Protein AF-A0A8J6RAI6-F1 (afdb_monomer)

Nearest PDB structures (foldseek):
  8fnn-assembly1_A  TM=6.212E-01  e=1.984E-05  Homo sapiens
  1cz9-assembly1_A-2  TM=6.441E-01  e=1.127E-03  Avian sarcoma virus
  6voy-assembly1_D  TM=6.814E-01  e=1.883E-03  Saccharolobus solfataricus P2
  5ejk-assembly1_B  TM=5.593E-01  e=1.883E-03  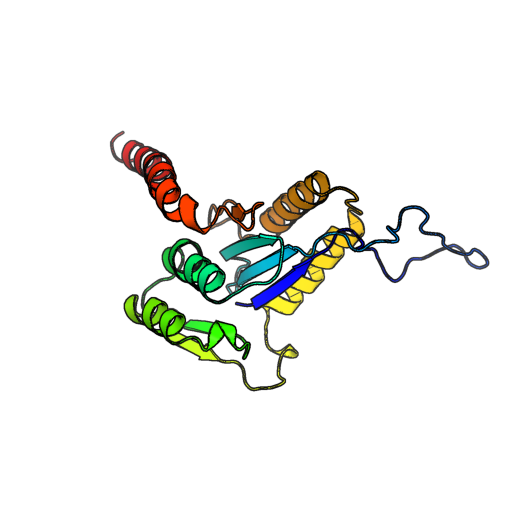Rous sarcoma virus - Prague C
  9bw1-assembly1_P  TM=7.097E-01  e=4.087E-02  Peltigera membranacea

Mean predicted aligned error: 11.75 Å

Sequence (192 aa):
MDETGIHLAMTRLYGRAPIGERLYDSEAPEHRGKNISLIGGMSIDGLIATFTIVGSVNTDVFLFYIQEILIPRLWAGAIIVMDNLSVHHASVVHEAIEAVGVQVVFLPPYSPEFSPIELCWSKLKQLLCSAKARTSEALDQTLSKVINECISDEDGSEAITCGCSSQCRSRAKSAEVARRRVTIKLMLLIIH

Secondary structure (DSSP, 8-state):
-EEEEE-TT---S-----TTPPP--TT--SS--S-EEEEEEE-SSSEEEEEEEES---HHHHHHIIIIIIGGG--TT-EEEE---TTTT-HHHHHHHHTTT-EEEEPPTT-GGG-HHHHHHHHHHHHHHHHT--SHHHHHHHHHHHHHHHB-TTS-PPPEEE--TTTHHHHTTTHHHHHHHHHHHHHTTS--

Radius of gyration: 18.91 Å; Cα contacts (8 Å, |Δi|>4): 248; chains: 1; bounding box: 37×54×59 Å

Foldseek 3Di:
DDKDKDFLQQADPDDDDPPPDDDDDPLRDPDRHWIKMKDFDADPQFTQFIAIDTDDDALVNVLCSQQVTNLVRDAAAAEDEDEPDPSCPDVSSVCNQVVRNYHYDYDDPPPPVPDPCVVVVVVLSVQLNVQSRNDPVSSVVSSQVSRVVGDHPPHPDRYHYDYDPVCVVVCVVVVVVVVVVVVVVVVVVPPD

Solvent-accessible surface area (backbone atoms only — not comparable to full-atom values): 11532 Å² total; per-residue (Å²): 63,53,74,47,83,44,48,47,35,50,56,69,94,72,85,88,58,64,93,95,55,82,78,78,74,90,82,65,52,94,56,48,71,70,48,30,28,37,40,38,34,58,60,100,77,28,46,73,31,59,40,36,36,62,43,84,86,48,56,71,61,50,42,47,42,42,64,74,51,42,50,79,75,58,55,69,70,39,74,45,52,34,58,81,51,74,64,66,70,36,65,74,48,50,54,62,40,46,75,59,47,29,45,82,43,70,53,66,87,96,49,71,93,74,44,76,58,55,60,51,50,52,52,53,49,52,51,50,24,70,65,53,33,83,44,74,67,49,38,52,54,50,49,52,51,54,50,61,74,48,37,38,94,88,60,96,69,78,78,49,75,45,91,51,86,79,47,66,82,59,41,72,66,48,52,60,58,53,53,54,59,56,52,55,60,60,62,63,68,76,77,117

Structure (mmCIF, N/CA/C/O backbone):
data_AF-A0A8J6RAI6-F1
#
_entry.id   AF-A0A8J6RAI6-F1
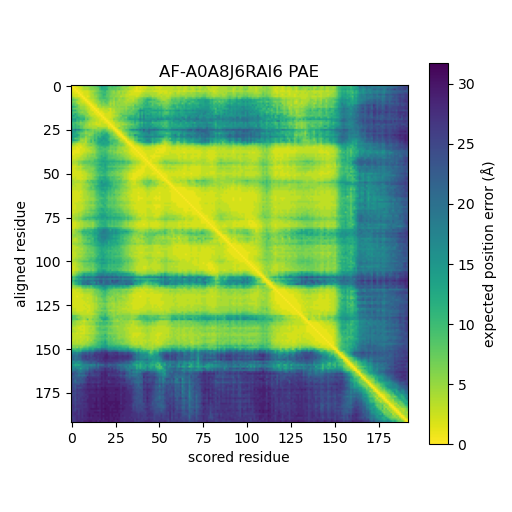#
loop_
_atom_site.group_PDB
_atom_site.id
_atom_site.type_symbol
_atom_site.label_atom_id
_atom_site.label_alt_id
_atom_site.label_comp_id
_atom_site.label_asym_id
_atom_site.label_entity_id
_atom_site.label_seq_id
_atom_site.pdbx_PDB_ins_code
_atom_site.Cartn_x
_atom_site.Cartn_y
_atom_site.Cartn_z
_atom_site.occupancy
_atom_site.B_iso_or_equiv
_atom_site.auth_seq_id
_atom_site.auth_comp_id
_atom_site.auth_asym_id
_atom_site.auth_atom_id
_atom_site.pdbx_PDB_model_num
ATOM 1 N N . MET A 1 1 ? -6.823 -2.611 4.183 1.00 87.50 1 MET A N 1
ATOM 2 C CA . MET A 1 1 ? -5.439 -2.136 4.380 1.00 87.50 1 MET A CA 1
ATOM 3 C C . MET A 1 1 ? -4.530 -3.316 4.121 1.00 87.50 1 MET A C 1
ATOM 5 O O . MET A 1 1 ? -4.937 -4.429 4.434 1.00 87.50 1 MET A O 1
ATOM 9 N N . ASP A 1 2 ? -3.393 -3.079 3.479 1.00 88.19 2 ASP A N 1
ATOM 10 C CA . ASP A 1 2 ? -2.502 -4.134 2.991 1.00 88.19 2 ASP A CA 1
ATOM 11 C C . ASP A 1 2 ? -1.111 -3.569 2.652 1.00 88.19 2 ASP A C 1
ATOM 13 O O . ASP A 1 2 ? -0.932 -2.346 2.548 1.00 88.19 2 ASP A O 1
ATOM 17 N N . GLU A 1 3 ? -0.148 -4.459 2.429 1.00 88.94 3 GLU A N 1
ATOM 18 C CA . GLU A 1 3 ? 1.223 -4.146 2.061 1.00 88.94 3 GLU A CA 1
ATOM 19 C C . GLU A 1 3 ? 1.625 -4.706 0.703 1.00 88.94 3 GLU A C 1
ATOM 21 O O . GLU A 1 3 ? 1.325 -5.831 0.322 1.00 88.94 3 GLU A O 1
ATOM 26 N N . THR A 1 4 ? 2.460 -3.951 -0.005 1.00 88.94 4 THR A N 1
ATOM 27 C CA . THR A 1 4 ? 3.064 -4.420 -1.245 1.00 88.94 4 THR A CA 1
ATOM 28 C C . THR A 1 4 ? 4.558 -4.124 -1.323 1.00 88.94 4 THR A C 1
ATOM 30 O O . THR A 1 4 ? 5.026 -3.024 -1.037 1.00 88.94 4 THR A O 1
ATOM 33 N N . GLY A 1 5 ? 5.320 -5.107 -1.808 1.00 89.00 5 GLY A N 1
ATOM 34 C CA . GLY A 1 5 ? 6.733 -4.952 -2.146 1.00 89.00 5 GLY A CA 1
ATOM 35 C C . GLY A 1 5 ? 6.952 -4.316 -3.524 1.00 89.00 5 GLY A C 1
ATOM 36 O O . GLY A 1 5 ? 6.330 -4.702 -4.517 1.00 89.00 5 GLY A O 1
ATOM 37 N N . ILE A 1 6 ? 7.889 -3.373 -3.585 1.00 87.06 6 ILE A N 1
ATOM 38 C CA . ILE A 1 6 ? 8.347 -2.634 -4.766 1.00 87.06 6 ILE A CA 1
ATOM 39 C C . ILE A 1 6 ? 9.875 -2.754 -4.842 1.00 87.06 6 ILE A C 1
ATOM 41 O O . ILE A 1 6 ? 10.555 -2.803 -3.818 1.00 87.06 6 ILE A O 1
ATOM 45 N N . HIS A 1 7 ? 10.441 -2.831 -6.046 1.00 85.94 7 HIS A N 1
ATOM 46 C CA . HIS A 1 7 ? 11.892 -2.923 -6.242 1.00 85.94 7 HIS A CA 1
ATOM 47 C C . HIS A 1 7 ? 12.322 -2.315 -7.589 1.00 85.94 7 HIS A C 1
ATOM 49 O O . HIS A 1 7 ? 11.496 -2.110 -8.478 1.00 85.94 7 HIS A O 1
ATOM 55 N N . LEU A 1 8 ? 13.618 -2.029 -7.758 1.00 81.75 8 LEU A N 1
ATOM 56 C CA . LEU A 1 8 ? 14.153 -1.294 -8.921 1.00 81.75 8 LEU A CA 1
ATOM 57 C C . LEU A 1 8 ? 14.106 -2.090 -10.234 1.00 81.75 8 LEU A C 1
ATOM 59 O O . LEU A 1 8 ? 13.991 -1.513 -11.315 1.00 81.75 8 LEU A O 1
ATOM 63 N N . ALA A 1 9 ? 14.167 -3.422 -10.158 1.00 80.06 9 ALA A N 1
ATOM 64 C CA . ALA A 1 9 ? 14.103 -4.280 -11.345 1.00 80.06 9 ALA A CA 1
ATOM 65 C C . ALA A 1 9 ? 12.682 -4.525 -11.873 1.00 80.06 9 ALA A C 1
ATOM 67 O O . ALA A 1 9 ? 12.502 -5.349 -12.769 1.00 80.06 9 ALA A O 1
ATOM 68 N N . MET A 1 10 ? 11.667 -3.830 -11.353 1.00 80.44 10 MET A N 1
ATOM 69 C CA . MET A 1 10 ? 10.320 -3.955 -11.897 1.00 80.44 10 MET A CA 1
ATOM 70 C C . MET A 1 10 ? 10.303 -3.530 -13.372 1.00 80.44 10 MET A C 1
ATOM 72 O O . MET A 1 10 ? 10.687 -2.420 -13.749 1.00 80.44 10 MET A O 1
ATOM 76 N N . THR A 1 11 ? 9.882 -4.459 -14.222 1.00 80.25 11 THR A N 1
ATOM 77 C CA . THR A 1 11 ? 9.684 -4.256 -15.655 1.00 80.25 11 THR A CA 1
ATOM 78 C C . THR A 1 11 ? 8.470 -5.062 -16.109 1.00 80.25 11 THR A C 1
ATOM 80 O O . THR A 1 11 ? 7.978 -5.941 -15.394 1.00 80.25 11 THR A O 1
ATOM 83 N N . ARG A 1 12 ? 7.949 -4.755 -17.297 1.00 77.56 12 ARG A N 1
ATOM 84 C CA . ARG A 1 12 ? 6.846 -5.522 -17.880 1.00 77.56 12 ARG A CA 1
ATOM 85 C C . ARG A 1 12 ? 7.344 -6.914 -18.276 1.00 77.56 12 ARG A C 1
ATOM 87 O O . ARG A 1 12 ? 8.337 -7.036 -18.981 1.00 77.56 12 ARG A O 1
ATOM 94 N N . LEU A 1 13 ? 6.615 -7.954 -17.871 1.00 76.31 13 LEU A N 1
ATOM 95 C CA . LEU A 1 13 ? 6.921 -9.342 -18.249 1.00 76.31 13 LEU A CA 1
ATOM 96 C C . LEU A 1 13 ? 6.631 -9.633 -19.728 1.00 76.31 13 LEU A C 1
ATOM 98 O O . LEU A 1 13 ? 7.220 -10.538 -20.309 1.00 76.31 13 LEU A O 1
ATOM 102 N N . TYR A 1 14 ? 5.724 -8.863 -20.330 1.00 78.75 14 TYR A N 1
ATOM 103 C CA . TYR A 1 14 ? 5.287 -9.037 -21.708 1.00 78.75 14 TYR A CA 1
ATOM 104 C C . TYR A 1 14 ? 5.325 -7.705 -22.452 1.00 78.75 14 TYR A C 1
ATOM 106 O O . TYR A 1 14 ? 4.967 -6.655 -21.911 1.00 78.75 14 TYR A O 1
ATOM 114 N N . GLY A 1 15 ? 5.699 -7.765 -23.724 1.00 80.88 15 GLY A N 1
ATOM 115 C CA . GLY A 1 15 ? 5.607 -6.654 -24.660 1.00 80.88 15 GLY A CA 1
ATOM 116 C C . GLY A 1 15 ? 5.230 -7.160 -26.048 1.00 80.88 15 GLY A C 1
ATOM 117 O O . GLY A 1 15 ? 5.137 -8.366 -26.276 1.00 80.88 15 GLY A O 1
ATOM 118 N N . ARG A 1 16 ? 4.958 -6.237 -26.968 1.00 82.75 16 ARG A N 1
ATOM 119 C CA . ARG A 1 16 ? 4.547 -6.559 -28.340 1.00 82.75 16 ARG A CA 1
ATOM 120 C C . ARG A 1 16 ? 5.612 -6.073 -29.317 1.00 82.75 16 ARG A C 1
ATOM 122 O O . ARG A 1 16 ? 6.120 -4.969 -29.151 1.00 82.75 16 ARG A O 1
ATOM 129 N N . ALA A 1 17 ? 5.907 -6.895 -30.317 1.00 88.75 17 ALA A N 1
ATOM 130 C CA . ALA A 1 17 ? 6.770 -6.578 -31.451 1.00 88.75 17 ALA A CA 1
ATOM 131 C C . ALA A 1 17 ? 6.066 -6.989 -32.758 1.00 88.75 17 ALA A C 1
ATOM 133 O O . ALA A 1 17 ? 5.113 -7.779 -32.705 1.00 88.75 17 ALA A O 1
ATOM 134 N N . PRO A 1 18 ? 6.493 -6.458 -33.917 1.00 91.44 18 PRO A N 1
ATOM 135 C CA . PRO A 1 18 ? 6.044 -6.938 -35.218 1.00 91.44 18 PRO A CA 1
ATOM 136 C C . PRO A 1 18 ? 6.232 -8.454 -35.380 1.00 91.44 18 PRO A C 1
ATOM 138 O O . PRO A 1 18 ? 7.097 -9.072 -34.757 1.00 91.44 18 PRO A O 1
ATOM 141 N N . ILE A 1 19 ? 5.407 -9.071 -36.228 1.00 89.38 19 ILE A N 1
ATOM 142 C CA . ILE A 1 19 ? 5.471 -10.514 -36.490 1.00 89.38 19 ILE A CA 1
ATOM 143 C C . ILE A 1 19 ? 6.840 -10.857 -37.094 1.00 89.38 19 ILE A C 1
ATOM 145 O O . ILE A 1 19 ? 7.230 -10.285 -38.106 1.00 89.38 19 ILE A O 1
ATOM 149 N N . GLY A 1 20 ? 7.541 -11.816 -36.484 1.00 91.06 20 GLY A N 1
ATOM 150 C CA . GLY A 1 20 ? 8.880 -12.249 -36.902 1.00 91.06 20 GLY A CA 1
ATOM 151 C C . GLY A 1 20 ? 10.031 -11.536 -36.187 1.00 91.06 20 GLY A C 1
ATOM 152 O O . GLY A 1 20 ? 11.174 -11.966 -36.320 1.00 91.06 20 GLY A O 1
ATOM 153 N N . GLU A 1 21 ? 9.747 -10.510 -35.382 1.00 89.50 21 GLU A N 1
ATOM 154 C CA . GLU A 1 21 ? 10.758 -9.782 -34.617 1.00 89.50 21 GLU A CA 1
ATOM 155 C C . GLU A 1 21 ? 10.755 -10.179 -33.140 1.00 89.50 21 GLU A C 1
ATOM 157 O O . GLU A 1 21 ? 9.713 -10.430 -32.526 1.00 89.50 21 GLU A O 1
ATOM 162 N N . ARG A 1 22 ? 11.948 -10.215 -32.540 1.00 85.94 22 ARG A N 1
ATOM 163 C CA . ARG A 1 22 ? 12.106 -10.444 -31.105 1.00 85.94 22 ARG A CA 1
ATOM 164 C C . ARG A 1 22 ? 12.168 -9.105 -30.381 1.00 85.94 22 ARG A C 1
ATOM 166 O O . ARG A 1 22 ? 12.977 -8.250 -30.724 1.00 85.94 22 ARG A O 1
ATOM 173 N N . LEU A 1 23 ? 11.337 -8.947 -29.353 1.00 82.88 23 LEU A N 1
ATOM 174 C CA . LEU A 1 23 ? 11.404 -7.794 -28.463 1.00 82.88 23 LEU A CA 1
ATOM 175 C C . LEU A 1 23 ? 12.554 -7.976 -27.467 1.00 82.88 23 LEU A C 1
ATOM 177 O O . LEU A 1 23 ? 12.602 -8.981 -26.755 1.00 82.88 23 LEU A O 1
ATOM 181 N N . TYR A 1 24 ? 13.439 -6.988 -27.392 1.00 81.50 24 TYR A N 1
ATOM 182 C CA . TYR A 1 24 ? 14.504 -6.919 -26.396 1.00 81.50 24 TYR A CA 1
ATOM 183 C C . TYR A 1 24 ? 14.255 -5.723 -25.474 1.00 81.50 24 TYR A C 1
ATOM 185 O O . TYR A 1 24 ? 14.028 -4.615 -25.952 1.00 81.50 24 TYR A O 1
ATOM 193 N N . ASP A 1 25 ? 14.305 -5.942 -24.159 1.00 76.31 25 ASP A N 1
ATOM 194 C CA . ASP A 1 25 ? 14.339 -4.865 -23.163 1.00 76.31 25 ASP A CA 1
ATOM 195 C C . ASP A 1 25 ? 15.765 -4.756 -22.617 1.00 76.31 25 ASP A C 1
ATOM 197 O O . ASP A 1 25 ? 16.119 -5.392 -21.627 1.00 76.31 25 ASP A O 1
ATOM 201 N N . SER A 1 26 ? 16.609 -3.990 -23.310 1.00 70.25 26 SER A N 1
ATOM 202 C CA . SER A 1 26 ? 18.027 -3.811 -22.966 1.00 70.25 26 SER A CA 1
ATOM 203 C C . SER A 1 26 ? 18.254 -3.006 -21.683 1.00 70.25 26 SER A C 1
ATOM 205 O O . SER A 1 26 ? 19.378 -2.926 -21.203 1.00 70.25 26 SER A O 1
ATOM 207 N N . GLU A 1 27 ? 17.202 -2.400 -21.132 1.00 71.00 27 GLU A N 1
ATOM 208 C CA . GLU A 1 27 ? 17.262 -1.553 -19.939 1.00 71.00 27 GLU A CA 1
ATOM 209 C C . GLU A 1 27 ? 16.728 -2.257 -18.684 1.00 71.00 27 GLU A C 1
ATOM 211 O O . GLU A 1 27 ? 16.534 -1.610 -17.653 1.00 71.00 27 GLU A O 1
ATOM 216 N N . ALA A 1 28 ? 16.418 -3.555 -18.758 1.00 68.75 28 ALA A N 1
ATOM 217 C CA . ALA A 1 28 ? 15.977 -4.333 -17.607 1.00 68.75 28 ALA A CA 1
ATOM 218 C C . ALA A 1 28 ? 17.156 -4.562 -16.633 1.00 68.75 28 ALA A C 1
ATOM 220 O O . ALA A 1 28 ? 18.159 -5.153 -17.030 1.00 68.75 28 ALA A O 1
ATOM 221 N N . PRO A 1 29 ? 17.068 -4.127 -15.361 1.00 70.75 29 PRO A N 1
ATOM 222 C CA . PRO A 1 29 ? 18.141 -4.324 -14.398 1.00 70.75 29 PRO A CA 1
ATOM 223 C C . PRO A 1 29 ? 18.300 -5.802 -14.057 1.00 70.75 29 PRO A C 1
ATOM 225 O O . PRO A 1 29 ? 17.327 -6.469 -13.707 1.00 70.75 29 PRO A O 1
ATOM 228 N N . GLU A 1 30 ? 19.538 -6.291 -14.063 1.00 66.19 30 GLU A N 1
ATOM 229 C CA . GLU A 1 30 ? 19.859 -7.654 -13.617 1.00 66.19 30 GLU A CA 1
ATOM 230 C C . GLU A 1 30 ? 19.663 -7.831 -12.100 1.00 66.19 30 GLU A C 1
ATOM 232 O O . GLU A 1 30 ? 19.413 -8.933 -11.608 1.00 66.19 30 GLU A O 1
ATOM 237 N N . HIS A 1 31 ? 19.738 -6.736 -11.337 1.00 71.88 31 HIS A N 1
ATOM 238 C CA . HIS A 1 31 ? 19.629 -6.743 -9.882 1.00 71.88 31 HIS A CA 1
ATOM 239 C C . HIS A 1 31 ? 18.374 -6.019 -9.398 1.00 71.88 31 HIS A C 1
ATOM 241 O O . HIS A 1 31 ? 18.123 -4.868 -9.749 1.00 71.88 31 HIS A O 1
ATOM 247 N N . ARG A 1 32 ? 17.623 -6.674 -8.500 1.00 68.56 32 ARG A N 1
ATOM 248 C CA . ARG A 1 32 ? 16.390 -6.127 -7.902 1.00 68.56 32 ARG A CA 1
ATOM 249 C C . ARG A 1 32 ? 16.612 -4.847 -7.092 1.00 68.56 32 ARG A C 1
ATOM 251 O O . ARG A 1 32 ? 15.672 -4.075 -6.928 1.00 68.56 32 ARG A O 1
ATOM 258 N N . GLY A 1 33 ? 17.835 -4.596 -6.629 1.00 77.75 33 GLY A N 1
ATOM 259 C CA . GLY A 1 33 ? 18.124 -3.507 -5.700 1.00 77.75 33 GLY A CA 1
ATOM 260 C C . GLY A 1 33 ? 17.506 -3.760 -4.322 1.00 77.75 33 GLY A C 1
ATOM 261 O O . GLY A 1 33 ? 17.208 -4.901 -3.966 1.00 77.75 33 GLY A O 1
ATOM 262 N N . LYS A 1 34 ? 17.333 -2.700 -3.525 1.00 80.38 34 LYS A N 1
ATOM 263 C CA . LYS A 1 34 ? 16.671 -2.798 -2.215 1.00 80.38 34 LYS A CA 1
ATOM 264 C C . LYS A 1 34 ? 15.156 -2.911 -2.399 1.00 80.38 34 LYS A C 1
ATOM 266 O O . LYS A 1 34 ? 14.580 -2.168 -3.190 1.00 80.38 34 LYS A O 1
ATOM 271 N N . ASN A 1 35 ? 14.522 -3.792 -1.628 1.00 85.06 35 ASN A N 1
ATOM 272 C CA . ASN A 1 35 ? 13.065 -3.852 -1.553 1.00 85.06 35 ASN A CA 1
ATOM 273 C C . ASN A 1 35 ? 12.533 -2.641 -0.779 1.00 85.06 35 ASN A C 1
ATOM 275 O O . ASN A 1 35 ? 13.060 -2.292 0.278 1.00 85.06 35 ASN A O 1
ATOM 279 N N . ILE A 1 36 ? 11.480 -2.034 -1.305 1.00 88.56 36 ILE A N 1
ATOM 280 C CA . ILE A 1 36 ? 10.691 -0.983 -0.674 1.00 88.56 36 ILE A CA 1
ATOM 281 C C . ILE A 1 36 ? 9.332 -1.599 -0.354 1.00 88.56 36 ILE A C 1
ATOM 283 O O . ILE A 1 36 ? 8.686 -2.144 -1.244 1.00 88.56 36 ILE A O 1
ATOM 287 N N . SER A 1 37 ? 8.908 -1.538 0.901 1.00 89.75 37 SER A N 1
ATOM 288 C CA . SER A 1 37 ? 7.555 -1.915 1.304 1.00 89.75 37 SER A CA 1
ATOM 289 C C . SER A 1 37 ? 6.675 -0.671 1.314 1.00 89.75 37 SER A C 1
ATOM 291 O O . SER A 1 37 ? 7.043 0.344 1.908 1.00 89.75 37 SER A O 1
ATOM 293 N N . LEU A 1 38 ? 5.528 -0.752 0.649 1.00 90.75 38 LEU A N 1
ATOM 294 C CA . LEU A 1 38 ? 4.466 0.246 0.672 1.00 90.75 38 LEU A CA 1
ATOM 295 C C . LEU A 1 38 ? 3.304 -0.321 1.489 1.00 90.75 38 LEU A C 1
ATOM 297 O O . LEU A 1 38 ? 2.791 -1.380 1.147 1.00 90.75 38 LEU A O 1
ATOM 301 N N . ILE A 1 39 ? 2.904 0.391 2.536 1.00 91.44 39 ILE A N 1
ATOM 302 C CA . ILE A 1 39 ? 1.726 0.104 3.358 1.00 91.44 39 ILE A CA 1
ATOM 303 C C . ILE A 1 39 ? 0.617 1.061 2.933 1.00 91.44 39 ILE A C 1
ATOM 305 O O . ILE A 1 39 ? 0.863 2.266 2.800 1.00 91.44 39 ILE A O 1
ATOM 309 N N . GLY A 1 40 ? -0.588 0.537 2.715 1.00 91.00 40 GLY A N 1
ATOM 310 C CA . GLY A 1 40 ? -1.727 1.311 2.240 1.00 91.00 40 GLY A CA 1
ATOM 311 C C . GLY A 1 40 ? -3.031 1.037 2.969 1.00 91.00 40 GLY A C 1
ATOM 312 O O . GLY A 1 40 ? -3.420 -0.106 3.205 1.00 91.00 40 GLY A O 1
ATOM 313 N N . GLY A 1 41 ? -3.758 2.114 3.234 1.00 91.06 41 GLY A N 1
ATOM 314 C CA . GLY A 1 41 ? -5.156 2.133 3.628 1.00 91.06 41 GLY A CA 1
ATOM 315 C C . GLY A 1 41 ? -5.969 2.677 2.463 1.00 91.06 41 GLY A C 1
ATOM 316 O O . GLY A 1 41 ? -5.596 3.691 1.871 1.00 91.06 41 GLY A O 1
ATOM 317 N N . MET A 1 42 ? -7.065 1.998 2.137 1.00 88.62 42 MET A N 1
ATOM 318 C CA . MET A 1 42 ? -7.949 2.355 1.031 1.00 88.62 42 MET A CA 1
ATOM 319 C C . MET A 1 42 ? -9.396 2.366 1.523 1.00 88.62 42 MET A C 1
ATOM 321 O O . MET A 1 42 ? -9.797 1.448 2.244 1.00 88.62 42 MET A O 1
ATOM 325 N N . SER A 1 43 ? -10.146 3.397 1.140 1.00 87.75 43 SER A N 1
ATOM 326 C CA . SER A 1 43 ? -11.602 3.471 1.264 1.00 87.75 43 SER A CA 1
ATOM 327 C C . SER A 1 43 ? -12.264 3.014 -0.046 1.00 87.75 43 SER A C 1
ATOM 329 O O . SER A 1 43 ? -11.602 2.503 -0.951 1.00 87.75 43 SER A O 1
ATOM 331 N N . ILE A 1 44 ? -13.581 3.182 -0.159 1.00 82.50 44 ILE A N 1
ATOM 332 C CA . ILE A 1 44 ? -14.299 2.977 -1.426 1.00 82.50 44 ILE A CA 1
ATOM 333 C C . ILE A 1 44 ? -13.952 4.040 -2.483 1.00 82.50 44 ILE A C 1
ATOM 335 O O . ILE A 1 44 ? -14.078 3.761 -3.674 1.00 82.50 44 ILE A O 1
ATOM 339 N N . ASP A 1 45 ? -13.483 5.212 -2.051 1.00 80.19 45 ASP A N 1
ATOM 340 C CA . ASP A 1 45 ? -13.208 6.369 -2.911 1.00 80.19 45 ASP A CA 1
ATOM 341 C C . ASP A 1 45 ? -11.749 6.420 -3.384 1.00 80.19 45 ASP A C 1
ATOM 343 O O . ASP A 1 45 ? -11.444 7.044 -4.399 1.00 80.19 45 ASP A O 1
ATOM 347 N N . GLY A 1 46 ? -10.837 5.725 -2.697 1.00 83.38 46 GLY A N 1
ATOM 348 C CA . GLY A 1 46 ? -9.436 5.655 -3.102 1.00 83.38 46 GLY A CA 1
ATOM 349 C C . GLY A 1 46 ? -8.471 5.369 -1.961 1.00 83.38 46 GLY A C 1
ATOM 350 O O . GLY A 1 46 ? -8.852 4.929 -0.874 1.00 83.38 46 GLY A O 1
ATOM 351 N N . LEU A 1 47 ? -7.179 5.584 -2.225 1.00 86.69 47 LEU A N 1
ATOM 352 C CA . LEU A 1 47 ? -6.147 5.496 -1.193 1.00 86.69 47 LEU A CA 1
ATOM 353 C C . LEU A 1 47 ? -6.280 6.674 -0.227 1.00 86.69 47 LEU A C 1
ATOM 355 O O . LEU A 1 47 ? -6.245 7.824 -0.647 1.00 86.69 47 LEU A O 1
ATOM 359 N N . ILE A 1 48 ? -6.366 6.370 1.067 1.00 89.56 48 ILE A N 1
ATOM 360 C CA . ILE A 1 48 ? -6.489 7.376 2.132 1.00 89.56 48 ILE A CA 1
ATOM 361 C C . ILE A 1 48 ? -5.171 7.575 2.886 1.00 89.56 48 ILE A C 1
ATOM 363 O O . ILE A 1 48 ? -4.870 8.667 3.361 1.00 89.56 48 ILE A O 1
ATOM 367 N N . ALA A 1 49 ? -4.362 6.520 3.017 1.00 89.62 49 ALA A N 1
ATOM 368 C CA . ALA A 1 49 ? -3.179 6.525 3.872 1.00 89.62 49 ALA A CA 1
ATOM 369 C C . ALA A 1 49 ? -2.080 5.631 3.298 1.00 89.62 49 ALA A C 1
ATOM 371 O O . ALA A 1 49 ? -2.184 4.409 3.367 1.00 89.62 49 ALA A O 1
ATOM 372 N N . THR A 1 50 ? -1.000 6.224 2.792 1.00 90.31 50 THR A N 1
ATOM 373 C CA . THR A 1 50 ? 0.147 5.487 2.239 1.00 90.31 50 THR A CA 1
ATOM 374 C C . THR A 1 50 ? 1.429 5.776 3.007 1.00 90.31 50 THR A C 1
ATOM 376 O O . THR A 1 50 ? 1.706 6.929 3.341 1.00 90.31 50 THR A O 1
ATOM 379 N N . PHE A 1 51 ? 2.250 4.752 3.223 1.00 89.88 51 PHE A N 1
ATOM 380 C CA . PHE A 1 51 ? 3.555 4.882 3.864 1.00 89.88 51 PHE A CA 1
ATOM 381 C C . PHE A 1 51 ? 4.578 3.954 3.223 1.00 89.88 51 PHE A C 1
ATOM 383 O O . PHE A 1 51 ? 4.300 2.777 3.011 1.00 89.88 51 PHE A O 1
ATOM 390 N N . THR A 1 52 ? 5.772 4.468 2.931 1.00 88.19 52 THR A N 1
ATOM 391 C CA . THR A 1 52 ? 6.831 3.691 2.279 1.00 88.19 52 THR A CA 1
ATOM 392 C C . THR A 1 52 ? 8.065 3.587 3.165 1.00 88.19 52 THR A C 1
ATOM 394 O O . THR A 1 52 ? 8.518 4.557 3.785 1.00 88.19 52 THR A O 1
ATOM 397 N N . ILE A 1 53 ? 8.639 2.386 3.209 1.00 87.06 53 ILE A N 1
ATOM 398 C CA . ILE A 1 53 ? 9.861 2.089 3.952 1.00 87.06 53 ILE A CA 1
ATOM 399 C C . ILE A 1 53 ? 10.783 1.180 3.144 1.00 87.06 53 ILE A C 1
ATOM 401 O O . ILE A 1 53 ? 10.349 0.256 2.461 1.00 87.06 53 ILE A O 1
ATOM 405 N N . VAL A 1 54 ? 12.088 1.417 3.239 1.00 86.12 54 VAL A N 1
ATOM 406 C CA . VAL A 1 54 ? 13.093 0.516 2.665 1.00 86.12 54 VAL A CA 1
ATOM 407 C C . VAL A 1 54 ? 13.280 -0.695 3.584 1.00 86.12 54 VAL A C 1
ATOM 409 O O . VAL A 1 54 ? 13.684 -0.544 4.736 1.00 86.12 54 VAL A O 1
ATOM 412 N N . GLY A 1 55 ? 13.058 -1.898 3.056 1.00 85.50 55 GLY A N 1
ATOM 413 C CA . GLY A 1 55 ? 13.160 -3.165 3.782 1.00 85.50 55 GLY A CA 1
ATOM 414 C C . GLY A 1 55 ? 11.803 -3.763 4.153 1.00 85.50 55 GLY A C 1
ATOM 415 O O . GLY A 1 55 ? 10.781 -3.417 3.567 1.00 85.50 55 GLY A O 1
ATOM 416 N N . SER A 1 56 ? 11.810 -4.706 5.095 1.00 83.31 56 SER A N 1
ATOM 417 C CA . SER A 1 56 ? 10.610 -5.389 5.590 1.00 83.31 56 SER A CA 1
ATOM 418 C C . SER A 1 56 ? 9.863 -4.549 6.625 1.00 83.31 56 SER A C 1
ATOM 420 O O . SER A 1 56 ? 10.487 -3.884 7.454 1.00 83.31 56 SER A O 1
ATOM 422 N N . VAL A 1 57 ? 8.538 -4.657 6.631 1.00 83.19 57 VAL A N 1
ATOM 423 C CA . VAL A 1 57 ? 7.685 -4.101 7.687 1.00 83.19 57 VAL A CA 1
ATOM 424 C C . VAL A 1 57 ? 7.798 -4.978 8.936 1.00 83.19 57 VAL A C 1
ATOM 426 O O . VAL A 1 57 ? 7.694 -6.200 8.857 1.00 83.19 57 VAL A O 1
ATOM 429 N N . ASN 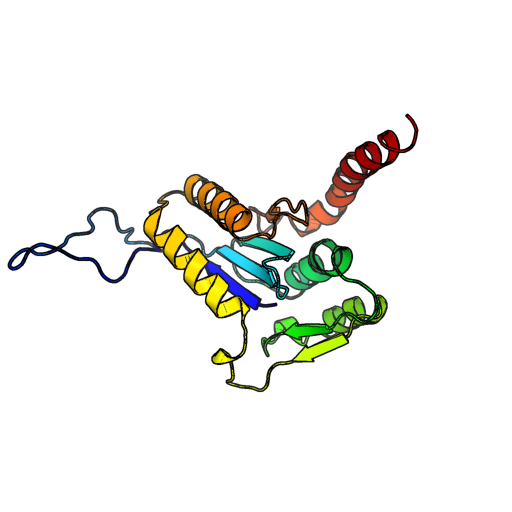A 1 58 ? 8.054 -4.359 10.087 1.00 86.12 58 ASN A N 1
ATOM 430 C CA . ASN A 1 58 ? 7.997 -5.005 11.398 1.00 86.12 58 ASN A CA 1
ATOM 431 C C . ASN A 1 58 ? 6.877 -4.372 12.238 1.00 86.12 58 ASN A C 1
ATOM 433 O O . ASN A 1 58 ? 6.297 -3.361 11.843 1.00 86.12 58 ASN A O 1
ATOM 437 N N . THR A 1 59 ? 6.595 -4.943 13.408 1.00 86.06 59 THR A N 1
ATOM 438 C CA . THR A 1 59 ? 5.517 -4.470 14.288 1.00 86.06 59 THR A CA 1
ATOM 439 C C . THR A 1 59 ? 5.667 -2.999 14.687 1.00 86.06 59 THR A C 1
ATOM 441 O O . THR A 1 59 ? 4.676 -2.283 14.681 1.00 86.06 59 THR A O 1
ATOM 444 N N . ASP A 1 60 ? 6.882 -2.512 14.966 1.00 87.75 60 ASP A N 1
ATOM 445 C CA . ASP A 1 60 ? 7.106 -1.111 15.365 1.00 87.75 60 ASP A CA 1
ATOM 446 C C . ASP A 1 60 ? 6.777 -0.123 14.236 1.00 87.75 60 ASP A C 1
ATOM 448 O O . ASP A 1 60 ? 6.146 0.911 14.452 1.00 87.75 60 ASP A O 1
ATOM 452 N N . VAL A 1 61 ? 7.216 -0.440 13.014 1.00 88.44 61 VAL A N 1
ATOM 453 C CA . VAL A 1 61 ? 6.947 0.370 11.819 1.00 88.44 61 VAL A CA 1
ATOM 454 C C . VAL A 1 61 ? 5.458 0.359 11.501 1.00 88.44 61 VAL A C 1
ATOM 456 O O . VAL A 1 61 ? 4.890 1.398 11.167 1.00 88.44 61 VAL A O 1
ATOM 459 N N . PHE A 1 62 ? 4.832 -0.805 11.628 1.00 88.12 62 PHE A N 1
ATOM 460 C CA . PHE A 1 62 ? 3.409 -0.958 11.397 1.00 88.12 62 PHE A CA 1
ATOM 461 C C . PHE A 1 62 ? 2.580 -0.190 12.440 1.00 88.12 62 PHE A C 1
ATOM 463 O O . PHE A 1 62 ? 1.681 0.563 12.081 1.00 88.12 62 PHE A O 1
ATOM 470 N N . LEU A 1 63 ? 2.945 -0.267 13.723 1.00 89.75 63 LEU A N 1
ATOM 471 C CA . LEU A 1 63 ? 2.304 0.505 14.790 1.00 89.75 63 LEU A CA 1
ATOM 472 C C . LEU A 1 63 ? 2.433 2.018 14.559 1.00 89.75 63 LEU A C 1
ATOM 474 O O . LEU A 1 63 ? 1.459 2.748 14.728 1.00 89.75 63 LEU A O 1
ATOM 478 N N . PHE A 1 64 ? 3.606 2.485 14.117 1.00 91.38 64 PHE A N 1
ATOM 479 C CA . PHE A 1 64 ? 3.803 3.885 13.735 1.00 91.38 64 PHE A CA 1
ATOM 480 C C . PHE A 1 64 ? 2.872 4.301 12.590 1.00 91.38 64 PHE A C 1
ATOM 482 O O . PHE A 1 64 ? 2.246 5.358 12.662 1.00 91.38 64 PHE A O 1
ATOM 489 N N . TYR A 1 65 ? 2.753 3.469 11.550 1.00 91.31 65 TYR A N 1
ATOM 490 C CA . TYR A 1 65 ? 1.820 3.711 10.451 1.00 91.31 65 TYR A CA 1
ATOM 491 C C . TYR A 1 65 ? 0.377 3.834 10.958 1.00 91.31 65 TYR A C 1
ATOM 493 O O . TYR A 1 65 ? -0.315 4.793 10.612 1.00 91.31 65 TYR A O 1
ATOM 501 N N . ILE A 1 66 ? -0.058 2.918 11.824 1.00 91.25 66 ILE A N 1
ATOM 502 C CA . ILE A 1 66 ? -1.401 2.948 12.406 1.00 91.25 66 ILE A CA 1
ATOM 503 C C . ILE A 1 66 ? -1.633 4.244 13.189 1.00 91.25 66 ILE A C 1
ATOM 505 O O . ILE A 1 66 ? -2.593 4.957 12.908 1.00 91.25 66 ILE A O 1
ATOM 509 N N . GLN A 1 67 ? -0.749 4.581 14.128 1.00 90.75 67 GLN A N 1
ATOM 510 C CA . GLN A 1 67 ? -0.953 5.700 15.052 1.00 90.75 67 GLN A CA 1
ATOM 511 C C . GLN A 1 67 ? -0.813 7.074 14.396 1.00 90.75 67 GLN A C 1
ATOM 513 O O . GLN A 1 67 ? -1.621 7.964 14.654 1.00 90.75 67 GLN A O 1
ATOM 518 N N . GLU A 1 68 ? 0.210 7.265 13.566 1.00 89.38 68 GLU A N 1
ATOM 519 C CA . GLU A 1 68 ? 0.563 8.596 13.062 1.00 89.38 68 GLU A CA 1
ATOM 520 C C . GLU A 1 68 ? 0.014 8.864 11.655 1.00 89.38 68 GLU A C 1
ATOM 522 O O . GLU A 1 68 ? -0.051 10.020 11.238 1.00 89.38 68 GLU A O 1
ATOM 527 N N . ILE A 1 69 ? -0.378 7.825 10.906 1.00 89.44 69 ILE A N 1
ATOM 528 C CA . ILE A 1 69 ? -0.799 7.969 9.505 1.00 89.44 69 ILE A CA 1
ATOM 529 C C . ILE A 1 69 ? -2.248 7.527 9.315 1.00 89.44 69 ILE A C 1
ATOM 531 O O . ILE A 1 69 ? -3.039 8.307 8.783 1.00 89.44 69 ILE A O 1
ATOM 535 N N . LEU A 1 70 ? -2.621 6.322 9.749 1.00 90.81 70 LEU A N 1
ATOM 536 C CA . LEU A 1 70 ? -3.957 5.785 9.490 1.00 90.81 70 LEU A CA 1
ATOM 537 C C . LEU A 1 70 ? -5.022 6.373 10.427 1.00 90.81 70 LEU A C 1
ATOM 539 O O . LEU A 1 70 ? -5.983 6.963 9.945 1.00 90.81 70 LEU A O 1
ATOM 543 N N . ILE A 1 71 ? -4.847 6.255 11.746 1.00 90.81 71 ILE A N 1
ATOM 544 C CA . ILE A 1 71 ? -5.822 6.695 12.761 1.00 90.81 71 ILE A CA 1
ATOM 545 C C . ILE A 1 71 ? -6.265 8.159 12.590 1.00 90.81 71 ILE A C 1
ATOM 547 O O . ILE A 1 71 ? -7.467 8.402 12.674 1.00 90.81 71 ILE A O 1
ATOM 551 N N . PRO A 1 72 ? -5.379 9.134 12.292 1.00 90.69 72 PRO A N 1
ATOM 552 C CA . PRO A 1 72 ? -5.792 10.528 12.099 1.00 90.69 72 PRO A CA 1
ATOM 553 C C . PRO A 1 72 ? -6.784 10.759 10.950 1.00 90.69 72 PRO A C 1
ATOM 555 O O . PRO A 1 72 ? -7.361 11.838 10.862 1.00 90.69 72 PRO A O 1
ATOM 558 N N . ARG A 1 73 ? -6.955 9.776 10.059 1.00 87.69 73 ARG A N 1
ATOM 559 C CA . ARG A 1 73 ? -7.868 9.813 8.906 1.00 87.69 73 ARG A CA 1
ATOM 560 C C . ARG A 1 73 ? -9.143 9.000 9.131 1.00 87.69 73 ARG A C 1
ATOM 562 O O . ARG A 1 73 ? -9.957 8.872 8.225 1.00 87.69 73 ARG A O 1
ATOM 569 N N . LEU A 1 74 ? -9.300 8.408 10.312 1.00 88.81 74 LEU A N 1
ATOM 570 C CA . LEU A 1 74 ? -10.452 7.588 10.667 1.00 88.81 74 LEU A CA 1
ATOM 571 C C . LEU A 1 74 ? -11.346 8.312 11.672 1.00 88.81 74 LEU A C 1
ATOM 573 O O . LEU A 1 74 ? -10.925 9.224 12.382 1.00 88.81 74 LEU A O 1
ATOM 577 N N . TRP A 1 75 ? -12.596 7.867 11.746 1.00 88.69 75 TRP A N 1
ATOM 578 C CA . TRP A 1 75 ? -13.583 8.325 12.718 1.00 88.69 75 TRP A CA 1
ATOM 579 C C . TRP A 1 75 ? -13.975 7.186 13.663 1.00 88.69 75 TRP A C 1
ATOM 581 O O . TRP A 1 75 ? -13.850 6.005 13.328 1.00 88.69 75 TRP A O 1
ATOM 591 N N . ALA A 1 76 ? -14.480 7.532 14.848 1.00 89.50 76 ALA A N 1
ATOM 592 C CA . ALA A 1 76 ? -15.000 6.543 15.787 1.00 89.50 76 ALA A CA 1
ATOM 593 C C . ALA A 1 76 ? -16.154 5.750 15.144 1.00 89.50 76 ALA A C 1
ATOM 595 O O . ALA A 1 76 ? -17.091 6.331 14.598 1.00 89.50 76 ALA A O 1
ATOM 596 N N . GLY A 1 77 ? -16.083 4.422 15.207 1.00 90.19 77 GLY A N 1
ATOM 597 C CA . GLY A 1 77 ? -17.007 3.507 14.537 1.00 90.19 77 GLY A CA 1
ATOM 598 C C . GLY A 1 77 ? -16.590 3.088 13.123 1.00 90.19 77 GLY A C 1
ATOM 599 O O . GLY A 1 77 ? -17.289 2.276 12.519 1.00 90.19 77 GLY A O 1
ATOM 600 N N . ALA A 1 78 ? -15.469 3.590 12.588 1.00 90.19 78 ALA A N 1
ATOM 601 C CA . ALA A 1 78 ? -14.901 3.063 11.348 1.00 90.19 78 ALA A CA 1
ATOM 602 C C . ALA A 1 78 ? -14.479 1.590 11.508 1.00 90.19 78 ALA A C 1
ATOM 604 O O . ALA A 1 78 ? -14.172 1.126 12.610 1.00 90.19 78 ALA A O 1
ATOM 605 N N . ILE A 1 79 ? -14.444 0.863 10.389 1.00 90.50 79 ILE A N 1
ATOM 606 C CA . ILE A 1 79 ? -14.031 -0.542 10.335 1.00 90.50 79 ILE A CA 1
ATOM 607 C C . ILE A 1 79 ? -12.788 -0.643 9.457 1.00 90.50 79 ILE A C 1
ATOM 609 O O . ILE A 1 79 ? -12.822 -0.289 8.278 1.00 90.50 79 ILE A O 1
ATOM 613 N N . ILE A 1 80 ? -11.697 -1.155 10.020 1.00 89.88 80 ILE A N 1
ATOM 614 C CA . ILE A 1 80 ? -10.493 -1.487 9.266 1.00 89.88 80 ILE A CA 1
ATOM 615 C C . ILE A 1 80 ? -10.541 -2.968 8.917 1.00 89.88 80 ILE A C 1
ATOM 617 O O . ILE A 1 80 ? -10.578 -3.824 9.798 1.00 89.88 80 ILE A O 1
ATOM 621 N N . VAL A 1 81 ? -10.481 -3.261 7.621 1.00 87.88 81 VAL A N 1
ATOM 622 C CA . VAL A 1 81 ? -10.309 -4.624 7.117 1.00 87.88 81 VAL A CA 1
ATOM 623 C C . VAL A 1 81 ? -8.822 -4.881 6.866 1.00 87.88 81 VAL A C 1
ATOM 625 O O . VAL A 1 81 ? -8.196 -4.149 6.088 1.00 87.88 81 VAL A O 1
ATOM 628 N N . MET A 1 82 ? -8.265 -5.895 7.529 1.00 87.56 82 MET A N 1
ATOM 629 C CA . MET A 1 82 ? -6.860 -6.316 7.425 1.00 87.56 82 MET A CA 1
ATOM 630 C C . MET A 1 82 ? -6.752 -7.761 6.929 1.00 87.56 82 MET A C 1
ATOM 632 O O . MET A 1 82 ? -7.668 -8.566 7.118 1.00 87.56 82 MET A O 1
ATOM 636 N N . ASP A 1 83 ? -5.626 -8.103 6.307 1.00 81.94 83 ASP A N 1
ATOM 637 C CA . ASP A 1 83 ? -5.298 -9.495 6.004 1.00 81.94 83 ASP A CA 1
ATOM 638 C C . ASP A 1 83 ? -4.752 -10.232 7.252 1.00 81.94 83 ASP A C 1
ATOM 640 O O . ASP A 1 83 ? -4.615 -9.654 8.331 1.00 81.94 83 ASP A O 1
ATOM 644 N N . ASN A 1 84 ? -4.435 -11.522 7.114 1.00 78.56 84 ASN A N 1
ATOM 645 C CA . ASN A 1 84 ? -3.966 -12.364 8.221 1.00 78.56 84 ASN A CA 1
ATOM 646 C C . ASN A 1 84 ? -2.436 -12.375 8.424 1.00 78.56 84 ASN A C 1
ATOM 648 O O . ASN A 1 84 ? -1.900 -13.342 8.975 1.00 78.56 84 ASN A O 1
ATOM 652 N N . LEU A 1 85 ? -1.706 -11.336 8.003 1.00 76.38 85 LEU A N 1
ATOM 653 C CA . LEU A 1 85 ? -0.272 -11.242 8.289 1.00 76.38 85 LEU A CA 1
ATOM 654 C C . LEU A 1 85 ? 0.002 -11.168 9.795 1.00 76.38 85 LEU A C 1
ATOM 656 O O . LEU A 1 85 ? -0.683 -10.485 10.552 1.00 76.38 85 LEU A O 1
ATOM 660 N N . SER A 1 86 ? 1.060 -11.846 10.246 1.00 76.38 86 SER A N 1
ATOM 661 C CA . SER A 1 86 ? 1.404 -11.945 11.673 1.00 76.38 86 SER A CA 1
ATOM 662 C C . SER A 1 86 ? 1.644 -10.589 12.342 1.00 76.38 86 SER A C 1
ATOM 664 O O . SER A 1 86 ? 1.400 -10.446 13.537 1.00 76.38 86 SER A O 1
ATOM 666 N N . VAL A 1 87 ? 2.093 -9.588 11.578 1.00 76.75 87 VAL A N 1
ATOM 667 C CA . VAL A 1 87 ? 2.283 -8.213 12.060 1.00 76.75 87 VAL A CA 1
ATOM 668 C C . VAL A 1 87 ? 0.962 -7.513 12.389 1.00 76.75 87 VAL A C 1
ATOM 670 O O . VAL A 1 87 ? 0.950 -6.672 13.286 1.00 76.75 87 VAL A O 1
ATOM 673 N N . HIS A 1 88 ? -0.144 -7.896 11.742 1.00 78.81 88 HIS A N 1
ATOM 674 C CA . HIS A 1 88 ? -1.476 -7.340 11.999 1.00 78.81 88 HIS A CA 1
ATOM 675 C C . HIS A 1 88 ? -2.097 -7.875 13.289 1.00 78.81 88 HIS A C 1
ATOM 677 O O . HIS A 1 88 ? -2.862 -7.171 13.934 1.00 78.81 88 HIS A O 1
ATOM 683 N N . HIS A 1 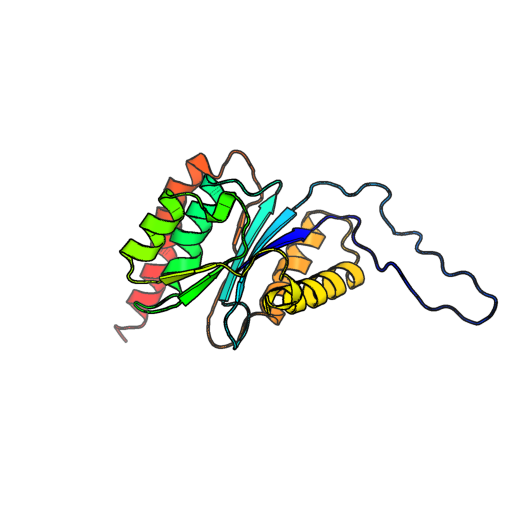89 ? -1.713 -9.084 13.704 1.00 80.81 89 HIS A N 1
ATOM 684 C CA . HIS A 1 89 ? -2.203 -9.742 14.924 1.00 80.81 89 HIS A CA 1
ATOM 685 C C . HIS A 1 89 ? -1.483 -9.293 16.205 1.00 80.81 89 HIS A C 1
ATOM 687 O O . HIS A 1 89 ? -1.705 -9.850 17.281 1.00 80.81 89 HIS A O 1
ATOM 693 N N . ALA A 1 90 ? -0.580 -8.315 16.123 1.00 86.00 90 ALA A N 1
ATOM 694 C CA . ALA A 1 90 ? 0.117 -7.816 17.300 1.00 86.00 90 ALA A CA 1
ATOM 695 C C . ALA A 1 90 ? -0.868 -7.110 18.249 1.00 86.00 90 ALA A C 1
ATOM 697 O O . ALA A 1 90 ? -1.553 -6.172 17.851 1.00 86.00 90 ALA A O 1
ATOM 698 N N . SER A 1 91 ? -0.908 -7.501 19.527 1.00 87.38 91 SER A N 1
ATOM 699 C CA . SER A 1 91 ? -1.859 -6.934 20.503 1.00 87.38 91 SER A CA 1
ATOM 700 C C . SER A 1 91 ? -1.773 -5.407 20.604 1.00 87.38 91 SER A C 1
ATOM 702 O O . SER A 1 91 ? -2.792 -4.730 20.643 1.00 87.38 91 SER A O 1
ATOM 704 N N . VAL A 1 92 ? -0.557 -4.858 20.528 1.00 88.31 92 VAL A N 1
ATOM 705 C CA . VAL A 1 92 ? -0.300 -3.408 20.556 1.00 88.31 92 VAL A CA 1
ATOM 706 C C . VAL A 1 92 ? -0.961 -2.645 19.402 1.00 88.31 92 VAL A C 1
ATOM 708 O O . VAL A 1 92 ? -1.287 -1.471 19.551 1.00 88.31 92 VAL A O 1
ATOM 711 N N . VAL A 1 93 ? -1.170 -3.299 18.255 1.00 87.56 93 VAL A N 1
ATOM 712 C CA . VAL A 1 93 ? -1.879 -2.724 17.102 1.00 87.56 93 VAL A CA 1
ATOM 713 C C . VAL A 1 93 ? -3.370 -2.653 17.402 1.00 87.56 93 VAL A C 1
ATOM 715 O O . VAL A 1 93 ? -3.978 -1.602 17.218 1.00 87.56 93 VAL A O 1
ATOM 718 N N . HIS A 1 94 ? -3.945 -3.750 17.899 1.00 89.25 94 HIS A N 1
ATOM 719 C CA . HIS A 1 94 ? -5.357 -3.814 18.270 1.00 89.25 94 HIS A CA 1
ATOM 720 C C . HIS A 1 94 ? -5.709 -2.785 19.337 1.00 89.25 94 HIS A C 1
ATOM 722 O O . HIS A 1 94 ? -6.632 -1.998 19.145 1.00 89.25 94 HIS A O 1
ATOM 728 N N . GLU A 1 95 ? -4.918 -2.726 20.408 1.00 91.25 95 GLU A N 1
ATOM 729 C CA . GLU A 1 95 ? -5.105 -1.770 21.500 1.00 91.25 95 GLU A CA 1
ATOM 730 C C . GLU A 1 95 ? -5.076 -0.319 20.996 1.00 91.25 95 GLU A C 1
ATOM 732 O O . GLU A 1 95 ? -5.903 0.495 21.405 1.00 91.25 95 GLU A O 1
ATOM 737 N N . ALA A 1 96 ? -4.167 0.012 20.070 1.00 90.44 96 ALA A N 1
ATOM 738 C CA . ALA A 1 96 ? -4.075 1.356 19.504 1.00 90.44 96 ALA A CA 1
ATOM 739 C C . ALA A 1 96 ? -5.310 1.744 18.673 1.00 90.44 96 ALA A C 1
ATOM 741 O O . ALA A 1 96 ? -5.719 2.905 18.694 1.00 90.44 96 ALA A O 1
ATOM 742 N N . ILE A 1 97 ? -5.901 0.791 17.949 1.00 90.25 97 ILE A N 1
ATOM 743 C CA . ILE A 1 97 ? -7.070 1.022 17.089 1.00 90.25 97 ILE A CA 1
ATOM 744 C C . ILE A 1 97 ? -8.357 1.074 17.922 1.00 90.25 97 ILE A C 1
ATOM 746 O O . ILE A 1 97 ? -9.179 1.976 17.752 1.00 90.25 97 ILE A O 1
ATOM 750 N N . GLU A 1 98 ? -8.526 0.150 18.864 1.00 90.19 98 GLU A N 1
ATOM 751 C CA . GLU A 1 98 ? -9.709 0.108 19.727 1.00 90.19 98 GLU A CA 1
ATOM 752 C C . GLU A 1 98 ? -9.775 1.321 20.664 1.00 90.19 98 GLU A C 1
ATOM 754 O O . GLU A 1 98 ? -10.864 1.829 20.935 1.00 90.19 98 GLU A O 1
ATOM 759 N N . ALA A 1 99 ? -8.623 1.859 21.088 1.00 91.56 99 ALA A N 1
ATOM 760 C CA . ALA A 1 99 ? -8.549 3.067 21.911 1.00 91.56 99 ALA A CA 1
ATOM 761 C C . ALA A 1 99 ? -9.192 4.306 21.257 1.00 91.56 99 ALA A C 1
ATOM 763 O O . ALA A 1 99 ? -9.608 5.221 21.968 1.00 91.56 99 ALA A O 1
ATOM 764 N N . VAL A 1 100 ? -9.303 4.340 19.923 1.00 91.50 100 VAL A N 1
ATOM 765 C CA . VAL A 1 100 ? -9.971 5.421 19.175 1.00 91.50 100 VAL A CA 1
ATOM 766 C C . VAL A 1 100 ? -11.392 5.057 18.723 1.00 91.50 100 VAL A C 1
ATOM 768 O O . VAL A 1 100 ? -12.021 5.800 17.971 1.00 91.50 100 VAL A O 1
ATOM 771 N N . GLY A 1 101 ? -11.927 3.929 19.201 1.00 90.56 101 GLY A N 1
ATOM 772 C CA . GLY A 1 101 ? -13.279 3.464 18.891 1.00 90.56 101 GLY A CA 1
ATOM 773 C C . GLY A 1 101 ? -13.433 2.895 17.480 1.00 90.56 101 GLY A C 1
ATOM 774 O O . GLY A 1 101 ? -14.545 2.868 16.958 1.00 90.56 101 GLY A O 1
ATOM 775 N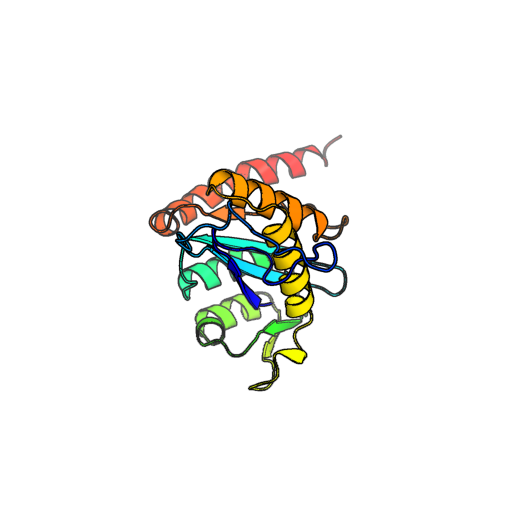 N . VAL A 1 102 ? -12.337 2.474 16.847 1.00 93.56 102 VAL A N 1
ATOM 776 C CA . VAL A 1 102 ? -12.329 1.844 15.520 1.00 93.56 102 VAL A CA 1
ATOM 777 C C . VAL A 1 102 ? -12.327 0.322 15.688 1.00 93.56 102 VAL A C 1
ATOM 779 O O . VAL A 1 102 ? -11.698 -0.208 16.600 1.00 93.56 102 VAL A O 1
ATOM 782 N N . GLN A 1 103 ? -13.039 -0.391 14.816 1.00 90.44 103 GLN A N 1
ATOM 783 C CA . GLN A 1 103 ? -13.111 -1.856 14.838 1.00 90.44 103 GLN A CA 1
ATOM 784 C C . GLN A 1 103 ? -12.138 -2.468 13.829 1.00 90.44 103 GLN A C 1
ATOM 786 O O . GLN A 1 103 ? -11.974 -1.947 12.724 1.00 90.44 103 GLN A O 1
ATOM 791 N N . VAL A 1 104 ? -11.533 -3.603 14.180 1.00 90.06 104 VAL A N 1
ATOM 792 C CA . VAL A 1 104 ? -10.669 -4.379 13.278 1.00 90.06 104 VAL A CA 1
ATOM 793 C C . VAL A 1 104 ? -11.389 -5.653 12.855 1.00 90.06 104 VAL A C 1
ATOM 795 O O . VAL A 1 104 ? -11.883 -6.404 13.693 1.00 90.06 104 VAL A O 1
ATOM 798 N N . VAL A 1 105 ? -11.427 -5.908 11.549 1.00 89.06 105 VAL A N 1
ATOM 799 C CA . VAL A 1 105 ? -11.962 -7.136 10.957 1.00 89.06 105 VAL A CA 1
ATOM 800 C C . VAL A 1 105 ? -10.879 -7.783 10.105 1.00 89.06 105 VAL A C 1
ATOM 802 O O . VAL A 1 105 ? -10.283 -7.141 9.242 1.00 89.06 105 VAL A O 1
ATOM 805 N N . PHE A 1 106 ? -10.648 -9.073 10.321 1.00 86.44 106 PHE A N 1
ATOM 806 C CA . PHE A 1 106 ? -9.716 -9.851 9.515 1.00 86.44 106 PHE A CA 1
ATOM 807 C C . PHE A 1 106 ? -10.425 -10.550 8.364 1.00 86.44 106 PHE A C 1
ATOM 809 O O . PHE A 1 106 ? -11.502 -11.127 8.538 1.00 86.44 106 PHE A O 1
ATOM 816 N N . LEU A 1 107 ? -9.794 -10.540 7.192 1.00 83.00 107 LEU A N 1
ATOM 817 C CA . LEU A 1 107 ? -10.234 -11.361 6.073 1.00 83.00 107 LEU A CA 1
ATOM 818 C C . LEU A 1 107 ? -10.097 -12.855 6.414 1.00 83.00 107 LEU A C 1
ATOM 820 O O . LEU A 1 107 ? -9.158 -13.254 7.115 1.00 83.00 107 LEU A O 1
ATOM 824 N N . PRO A 1 108 ? -11.003 -13.711 5.907 1.00 77.94 108 PRO A N 1
ATOM 825 C CA . PRO A 1 108 ? -10.861 -15.148 6.066 1.00 77.94 108 PRO A CA 1
ATOM 826 C C . PRO A 1 108 ? -9.531 -15.630 5.456 1.00 77.94 108 PRO A C 1
ATOM 828 O O . PRO A 1 108 ? -9.057 -15.069 4.461 1.00 77.94 108 PRO A O 1
ATOM 831 N N . PRO A 1 109 ? -8.904 -16.674 6.027 1.00 70.50 109 PRO A N 1
ATOM 832 C CA . PRO A 1 109 ? -7.670 -17.234 5.489 1.00 70.50 109 PRO A CA 1
ATOM 833 C C . PRO A 1 109 ? -7.802 -17.596 3.999 1.00 70.50 109 PRO A C 1
ATOM 835 O O . PRO A 1 109 ? -8.839 -18.098 3.567 1.00 70.50 109 PRO A O 1
ATOM 838 N N . TYR A 1 110 ? -6.736 -17.370 3.225 1.00 59.69 110 TYR A N 1
ATOM 839 C CA . TYR A 1 110 ? -6.626 -17.739 1.800 1.00 59.69 110 TYR A CA 1
ATOM 840 C C . TYR A 1 110 ? -7.609 -17.045 0.843 1.00 59.69 110 TYR A C 1
ATOM 842 O O . TYR A 1 110 ? -7.881 -17.559 -0.239 1.00 59.69 110 TYR A O 1
ATOM 850 N N . SER A 1 111 ? -8.107 -15.862 1.211 1.00 64.81 111 SER A N 1
ATOM 851 C CA . SER A 1 111 ? -9.059 -15.072 0.416 1.00 64.81 111 SER A CA 1
ATOM 852 C C . SER A 1 111 ? -8.488 -13.717 -0.066 1.00 64.81 111 SER A C 1
ATOM 854 O O . SER A 1 111 ? -9.151 -12.694 0.110 1.00 64.81 111 SER A O 1
ATOM 856 N N . PRO A 1 112 ? -7.278 -13.659 -0.674 1.00 57.03 112 PRO A N 1
ATOM 857 C CA . PRO A 1 112 ? -6.675 -12.394 -1.120 1.00 57.03 112 PRO A CA 1
ATOM 858 C C . PRO A 1 112 ? -7.481 -11.720 -2.244 1.00 57.03 112 PRO A C 1
ATOM 860 O O . PRO A 1 112 ? -7.504 -10.498 -2.343 1.00 57.03 112 PRO A O 1
ATOM 863 N N . GLU A 1 113 ? -8.233 -12.506 -3.022 1.00 58.38 113 GLU A N 1
ATOM 864 C CA . GLU A 1 113 ? -9.167 -12.049 -4.067 1.00 58.38 113 GLU A CA 1
ATOM 865 C C . GLU A 1 113 ? -10.242 -11.072 -3.538 1.00 58.38 113 GLU A C 1
ATOM 867 O O . GLU A 1 113 ? -10.883 -10.371 -4.318 1.00 58.38 113 GLU A O 1
ATOM 872 N N . PHE A 1 114 ? -10.452 -11.014 -2.217 1.00 60.69 114 PHE A N 1
ATOM 873 C CA . PHE A 1 114 ? -11.463 -10.168 -1.578 1.00 60.69 114 PHE A CA 1
ATOM 874 C C . PHE A 1 114 ? -10.915 -8.855 -1.018 1.00 60.69 114 PHE A C 1
ATOM 876 O O . PHE A 1 114 ? -11.678 -8.101 -0.417 1.00 60.69 114 PHE A O 1
ATOM 883 N N . SER A 1 115 ? -9.625 -8.559 -1.201 1.00 72.62 115 SER A N 1
ATOM 884 C CA . SER A 1 115 ? -9.039 -7.291 -0.769 1.00 72.62 115 SER A CA 1
ATOM 885 C C . SER A 1 115 ? -9.074 -6.280 -1.923 1.00 72.62 115 SER A C 1
ATOM 887 O O . SER A 1 115 ? -8.294 -6.403 -2.869 1.00 72.62 115 SER A O 1
ATOM 889 N N . PRO A 1 116 ? -9.940 -5.245 -1.893 1.00 73.56 116 PRO A N 1
ATOM 890 C CA . PRO A 1 116 ? -10.078 -4.309 -3.015 1.00 73.56 116 PRO A CA 1
ATOM 891 C C . PRO A 1 116 ? -8.775 -3.555 -3.329 1.00 73.56 116 PRO A C 1
ATOM 893 O O . PRO A 1 116 ? -8.551 -3.116 -4.457 1.00 73.56 116 PRO A O 1
ATOM 896 N N . ILE A 1 117 ? -7.898 -3.425 -2.332 1.00 82.88 117 ILE A N 1
ATOM 897 C CA . ILE A 1 117 ? -6.610 -2.739 -2.442 1.00 82.88 117 ILE A CA 1
ATOM 898 C C . ILE A 1 117 ? -5.595 -3.508 -3.305 1.00 82.88 117 ILE A C 1
ATOM 900 O O . ILE A 1 117 ? -4.734 -2.883 -3.916 1.00 82.88 117 ILE A O 1
ATOM 904 N N . GLU A 1 118 ? -5.742 -4.825 -3.475 1.00 83.50 118 GLU A N 1
ATOM 905 C CA . GLU A 1 118 ? -4.865 -5.624 -4.348 1.00 83.50 118 GLU A CA 1
ATOM 906 C C . GLU A 1 118 ? -4.979 -5.194 -5.818 1.00 83.50 118 GLU A C 1
ATOM 908 O O . GLU A 1 118 ? -3.993 -5.115 -6.558 1.00 83.50 118 GLU A O 1
ATOM 913 N N . LEU A 1 119 ? -6.186 -4.808 -6.250 1.00 84.69 119 LEU A N 1
ATOM 914 C CA . LEU A 1 119 ? -6.400 -4.225 -7.576 1.00 84.69 119 LEU A CA 1
ATOM 915 C C . LEU A 1 119 ? -5.703 -2.864 -7.711 1.00 84.69 119 LEU A C 1
ATOM 917 O O . LEU A 1 119 ? -5.167 -2.551 -8.779 1.00 84.69 119 LEU A O 1
ATOM 921 N N . CYS A 1 120 ? -5.676 -2.071 -6.635 1.00 86.25 120 CYS A N 1
ATOM 922 C CA . CYS A 1 120 ? -4.925 -0.818 -6.584 1.00 86.25 120 CYS A CA 1
ATOM 923 C C . CYS A 1 120 ? -3.417 -1.085 -6.715 1.00 86.25 120 CYS A C 1
ATOM 925 O O . CYS A 1 120 ? -2.755 -0.485 -7.563 1.00 86.25 120 CYS A O 1
ATOM 927 N N . TRP A 1 121 ? -2.884 -2.066 -5.981 1.00 88.06 121 TRP A N 1
ATOM 928 C CA . TRP A 1 121 ? -1.483 -2.489 -6.073 1.00 88.06 121 TRP A CA 1
ATOM 929 C C . TRP A 1 121 ? -1.090 -2.994 -7.450 1.00 88.06 121 TRP A C 1
ATOM 931 O O . TRP A 1 121 ? -0.016 -2.644 -7.944 1.00 88.06 121 TRP A O 1
ATOM 941 N N . SER A 1 122 ? -1.958 -3.764 -8.104 1.00 86.75 122 SER A N 1
ATOM 942 C CA . SER A 1 122 ? -1.754 -4.196 -9.488 1.00 86.75 122 SER A CA 1
ATOM 943 C C . SER A 1 122 ? -1.611 -2.998 -10.433 1.00 86.75 122 SER A C 1
ATOM 945 O O . SER A 1 122 ? -0.624 -2.911 -11.169 1.00 86.75 122 SER A O 1
ATOM 947 N N . LYS A 1 123 ? -2.528 -2.021 -10.364 1.00 86.94 123 LYS A N 1
ATOM 948 C CA . LYS A 1 123 ? -2.463 -0.794 -11.181 1.00 86.94 123 LYS A CA 1
ATOM 949 C C . LYS A 1 123 ? -1.210 0.032 -10.885 1.00 86.94 123 LYS A C 1
ATOM 951 O O . LYS A 1 123 ? -0.494 0.409 -11.812 1.00 86.94 123 LYS A O 1
ATOM 956 N N . LEU A 1 124 ? -0.899 0.249 -9.609 1.00 88.94 124 LEU A N 1
ATOM 957 C CA . LEU A 1 124 ? 0.284 0.989 -9.170 1.00 88.94 124 LEU A CA 1
ATOM 958 C C . LEU A 1 124 ? 1.568 0.333 -9.696 1.00 88.94 124 LEU A C 1
ATOM 960 O O . LEU A 1 124 ? 2.402 0.999 -10.310 1.00 88.94 124 LEU A O 1
ATOM 964 N N . LYS A 1 125 ? 1.709 -0.990 -9.555 1.00 87.69 125 LYS A N 1
ATOM 965 C CA . LYS A 1 125 ? 2.864 -1.734 -10.086 1.00 87.69 125 LYS A CA 1
ATOM 966 C C . LYS A 1 125 ? 2.958 -1.653 -11.603 1.00 87.69 125 LYS A C 1
ATOM 968 O O . LYS A 1 125 ? 4.060 -1.525 -12.127 1.00 87.69 125 LYS A O 1
ATOM 973 N N . GLN A 1 126 ? 1.837 -1.695 -12.323 1.00 86.94 126 GLN A N 1
ATOM 974 C CA . GLN A 1 126 ? 1.840 -1.536 -13.779 1.00 86.94 126 GLN A CA 1
ATOM 975 C C . GLN A 1 126 ? 2.364 -0.160 -14.206 1.00 86.94 126 GLN A C 1
ATOM 977 O O . GLN A 1 126 ? 3.164 -0.083 -15.146 1.00 86.94 126 GLN A O 1
ATOM 982 N N . LEU A 1 127 ? 1.966 0.910 -13.512 1.00 86.56 127 LEU A N 1
ATOM 983 C CA . LEU A 1 127 ? 2.471 2.262 -13.762 1.00 86.56 127 LEU A CA 1
ATOM 984 C C . LEU A 1 127 ? 3.975 2.351 -13.473 1.00 86.56 127 LEU A C 1
ATOM 986 O O . LEU A 1 127 ? 4.732 2.816 -14.325 1.00 86.56 127 LEU A O 1
ATOM 990 N N . LEU A 1 128 ? 4.433 1.791 -12.350 1.00 86.75 128 LEU A N 1
ATOM 991 C CA . LEU A 1 128 ? 5.859 1.740 -12.006 1.00 86.75 128 LEU A CA 1
ATOM 992 C C . LEU A 1 128 ? 6.690 0.939 -13.025 1.00 86.75 128 LEU A C 1
ATOM 994 O O . LEU A 1 128 ? 7.734 1.411 -13.475 1.00 86.75 128 LEU A O 1
ATOM 998 N N . CYS A 1 129 ? 6.215 -0.236 -13.454 1.00 85.56 129 CYS A N 1
ATOM 999 C CA . CYS A 1 129 ? 6.861 -1.032 -14.505 1.00 85.56 129 CYS A CA 1
ATOM 1000 C C . CYS A 1 129 ? 6.941 -0.278 -15.839 1.00 85.56 129 CYS A C 1
ATOM 1002 O O . CYS A 1 129 ? 7.861 -0.505 -16.621 1.00 85.56 129 CYS A O 1
ATOM 1004 N N . SER A 1 130 ? 5.969 0.594 -16.117 1.00 84.44 130 SER A N 1
ATOM 1005 C CA . SER A 1 130 ? 5.925 1.393 -17.346 1.00 84.44 130 SER A CA 1
ATOM 1006 C C . SER A 1 130 ? 6.877 2.585 -17.293 1.00 84.44 130 SER A C 1
ATOM 1008 O O . SER A 1 130 ? 7.445 2.944 -18.319 1.00 84.44 130 SER A O 1
ATOM 1010 N N . ALA A 1 131 ? 7.080 3.163 -16.106 1.00 84.19 131 ALA A N 1
ATOM 1011 C CA . ALA A 1 131 ? 8.009 4.266 -15.889 1.00 84.19 131 ALA A CA 1
ATOM 1012 C C . ALA A 1 131 ? 9.486 3.847 -15.987 1.00 84.19 131 ALA A C 1
ATOM 1014 O O . ALA A 1 131 ? 10.335 4.697 -16.237 1.00 84.19 131 ALA A O 1
ATOM 1015 N N . LYS A 1 132 ? 9.797 2.553 -15.789 1.00 81.44 132 LYS A N 1
ATOM 1016 C CA . LYS A 1 132 ? 11.163 1.997 -15.843 1.00 81.44 132 LYS A CA 1
ATOM 1017 C C . LYS A 1 132 ? 12.175 2.799 -15.006 1.00 81.44 132 LYS A C 1
ATOM 1019 O O . LYS A 1 132 ? 13.306 3.021 -15.426 1.00 81.44 132 LYS A O 1
ATOM 1024 N N . ALA A 1 133 ? 11.794 3.223 -13.803 1.00 80.12 133 ALA A N 1
ATOM 1025 C CA . ALA A 1 133 ? 12.699 3.949 -12.916 1.00 80.12 133 ALA A CA 1
ATOM 1026 C C . ALA A 1 133 ? 13.892 3.065 -12.502 1.00 80.12 133 ALA A C 1
ATOM 1028 O O . ALA A 1 133 ? 13.711 2.040 -11.844 1.00 80.12 133 ALA A O 1
ATOM 1029 N N . ARG A 1 134 ? 15.114 3.439 -12.912 1.00 80.62 134 ARG A N 1
ATOM 1030 C CA . ARG A 1 134 ? 16.341 2.639 -12.692 1.00 80.62 134 ARG A CA 1
ATOM 1031 C C . ARG A 1 134 ? 17.238 3.147 -11.562 1.00 80.62 134 ARG A C 1
ATOM 1033 O O . ARG A 1 134 ? 18.268 2.539 -11.285 1.00 80.62 134 ARG A O 1
ATOM 1040 N N . THR A 1 135 ? 16.842 4.223 -10.886 1.00 81.81 135 THR A N 1
ATOM 1041 C CA . THR A 1 135 ? 17.527 4.762 -9.702 1.00 81.81 135 THR A CA 1
ATOM 1042 C C . THR A 1 135 ? 16.562 4.863 -8.526 1.00 81.81 135 THR A C 1
ATOM 1044 O O . THR A 1 135 ? 15.345 4.923 -8.720 1.00 81.81 135 THR A O 1
ATOM 1047 N N . SER A 1 136 ? 17.093 4.879 -7.300 1.00 77.25 136 SER A N 1
ATOM 1048 C CA . SER A 1 136 ? 16.293 5.055 -6.081 1.00 77.25 136 SER A CA 1
ATOM 1049 C C . SER A 1 136 ? 15.491 6.351 -6.108 1.00 77.25 136 SER A C 1
ATOM 1051 O O . SER A 1 136 ? 14.321 6.357 -5.743 1.00 77.25 136 SER A O 1
ATOM 1053 N N . GLU A 1 137 ? 16.105 7.429 -6.587 1.00 80.94 137 GLU A N 1
ATOM 1054 C CA . GLU A 1 137 ? 15.510 8.763 -6.635 1.00 80.94 137 GLU A CA 1
ATOM 1055 C C . GLU A 1 137 ? 14.383 8.813 -7.669 1.00 80.94 137 GLU A C 1
ATOM 1057 O O . GLU A 1 137 ? 13.299 9.315 -7.383 1.00 80.94 137 GLU A O 1
ATOM 1062 N N . ALA A 1 138 ? 14.602 8.236 -8.856 1.00 82.88 138 ALA A N 1
ATOM 1063 C CA . ALA A 1 138 ? 13.572 8.163 -9.887 1.00 82.88 138 ALA A CA 1
ATOM 1064 C C . ALA A 1 138 ? 12.402 7.275 -9.448 1.00 82.88 138 ALA A C 1
ATOM 1066 O O . ALA A 1 138 ? 11.248 7.568 -9.768 1.00 82.88 138 ALA A O 1
ATOM 1067 N N . LEU A 1 139 ? 12.683 6.195 -8.709 1.00 83.62 139 LEU A N 1
ATOM 1068 C CA . LEU A 1 139 ? 11.648 5.309 -8.189 1.00 83.62 139 LEU A CA 1
ATOM 1069 C C . LEU A 1 139 ? 10.792 6.027 -7.143 1.00 83.62 139 LEU A C 1
ATOM 1071 O O . LEU A 1 139 ? 9.573 5.943 -7.229 1.00 83.62 139 LEU A O 1
ATOM 1075 N N . ASP A 1 140 ? 11.403 6.770 -6.219 1.00 81.56 140 ASP A N 1
ATOM 1076 C CA . ASP A 1 140 ? 10.683 7.546 -5.201 1.00 81.56 140 ASP A CA 1
ATOM 1077 C C . ASP A 1 140 ? 9.826 8.666 -5.817 1.00 81.56 140 ASP A C 1
ATOM 1079 O O . ASP A 1 140 ? 8.655 8.829 -5.469 1.00 81.56 140 ASP A O 1
ATOM 1083 N N . GLN A 1 141 ? 10.360 9.377 -6.816 1.00 84.25 141 GLN A N 1
ATOM 1084 C CA . GLN A 1 141 ? 9.612 10.397 -7.562 1.00 84.25 141 GLN A CA 1
ATOM 1085 C C . GLN A 1 141 ? 8.425 9.801 -8.322 1.00 84.25 141 GLN A C 1
ATOM 1087 O O . GLN A 1 141 ? 7.320 10.345 -8.286 1.00 84.25 141 GLN A O 1
ATOM 1092 N N . THR A 1 142 ? 8.639 8.670 -8.999 1.00 85.94 142 THR A N 1
ATOM 1093 C CA . THR A 1 142 ? 7.572 7.976 -9.730 1.00 85.94 142 THR A CA 1
ATOM 1094 C C . THR A 1 142 ? 6.517 7.454 -8.763 1.00 85.94 142 THR A C 1
ATOM 1096 O O . THR A 1 142 ? 5.328 7.608 -9.019 1.00 85.94 142 THR A O 1
ATOM 1099 N N . LEU A 1 143 ? 6.938 6.871 -7.641 1.00 86.12 143 LEU A N 1
ATOM 1100 C CA . LEU A 1 143 ? 6.041 6.343 -6.622 1.00 86.12 143 LEU A CA 1
ATOM 1101 C C . LEU A 1 143 ? 5.172 7.447 -6.024 1.00 86.12 143 LEU A C 1
ATOM 1103 O O . LEU A 1 143 ? 3.957 7.292 -5.977 1.00 86.12 143 LEU A O 1
ATOM 1107 N N . SER A 1 144 ? 5.774 8.580 -5.661 1.00 84.69 144 SER A N 1
ATOM 1108 C CA . SER A 1 144 ? 5.052 9.754 -5.160 1.00 84.69 144 SER A CA 1
ATOM 1109 C C . SER A 1 144 ? 4.033 10.266 -6.179 1.00 84.69 144 SER A C 1
ATOM 1111 O O . SER A 1 144 ? 2.885 10.526 -5.833 1.00 84.69 144 SER A O 1
ATOM 1113 N N . LYS A 1 145 ? 4.424 10.355 -7.457 1.00 85.69 145 LYS A N 1
ATOM 1114 C CA . LYS A 1 145 ? 3.523 10.777 -8.535 1.00 85.69 145 LYS A CA 1
ATOM 1115 C C . LYS A 1 145 ? 2.340 9.819 -8.706 1.00 85.69 145 LYS A C 1
ATOM 1117 O O . LYS A 1 145 ? 1.203 10.268 -8.751 1.00 85.69 145 LYS A O 1
ATOM 1122 N N . VAL A 1 146 ? 2.607 8.516 -8.785 1.00 85.69 146 VAL A N 1
ATOM 1123 C CA . VAL A 1 146 ? 1.572 7.490 -8.986 1.00 85.69 146 VAL A CA 1
ATOM 1124 C C . VAL A 1 146 ? 0.621 7.419 -7.793 1.00 85.69 146 VAL A C 1
ATOM 1126 O O . VAL A 1 146 ? -0.580 7.275 -7.986 1.00 85.69 146 VAL A O 1
ATOM 1129 N N . ILE A 1 147 ? 1.140 7.541 -6.568 1.00 84.38 147 ILE A N 1
ATOM 1130 C CA . ILE A 1 147 ? 0.313 7.585 -5.358 1.00 84.38 147 ILE A CA 1
ATOM 1131 C C . ILE A 1 147 ? -0.615 8.801 -5.398 1.00 84.38 147 ILE A C 1
ATOM 1133 O O . ILE A 1 147 ? -1.809 8.634 -5.183 1.00 84.38 147 ILE A O 1
ATOM 1137 N N . ASN A 1 148 ? -0.107 9.984 -5.757 1.00 80.62 148 ASN A N 1
ATOM 1138 C CA . ASN A 1 148 ? -0.926 11.195 -5.874 1.00 80.62 148 ASN A CA 1
ATOM 1139 C C . ASN A 1 148 ? -2.024 11.078 -6.941 1.00 80.62 148 ASN A C 1
ATOM 1141 O O . ASN A 1 148 ? -3.101 11.623 -6.754 1.00 80.62 148 ASN A O 1
ATOM 1145 N N . GLU A 1 149 ? -1.785 10.350 -8.034 1.00 77.50 149 GLU A N 1
ATOM 1146 C CA . GLU A 1 149 ? -2.817 10.060 -9.045 1.00 77.50 149 GLU A CA 1
ATOM 1147 C C . GLU A 1 149 ? -3.878 9.052 -8.552 1.00 77.50 149 GLU A C 1
ATOM 1149 O O . GLU A 1 149 ? -4.949 8.950 -9.145 1.00 77.50 149 GLU A O 1
ATOM 1154 N N . CYS A 1 150 ? -3.582 8.282 -7.497 1.00 70.38 150 CYS A N 1
ATOM 1155 C CA . CYS A 1 150 ? -4.464 7.252 -6.933 1.00 70.38 150 CYS A CA 1
ATOM 1156 C C . CYS A 1 150 ? -5.170 7.681 -5.631 1.00 70.38 150 CYS A C 1
ATOM 1158 O O . CYS A 1 150 ? -6.010 6.931 -5.123 1.00 70.38 150 CYS A O 1
ATOM 1160 N N . ILE A 1 151 ? -4.806 8.835 -5.067 1.00 68.62 151 ILE A N 1
ATOM 1161 C CA . ILE A 1 151 ? -5.475 9.449 -3.916 1.00 68.62 151 ILE A CA 1
ATOM 1162 C C . ILE A 1 151 ? -6.708 10.209 -4.425 1.00 68.62 151 ILE A C 1
ATOM 1164 O O . ILE A 1 151 ? -6.649 10.868 -5.461 1.00 68.62 151 ILE A O 1
ATOM 1168 N N . SER A 1 152 ? -7.827 10.108 -3.710 1.00 56.84 152 SER A N 1
ATOM 1169 C CA . SER A 1 152 ? -9.041 10.879 -3.994 1.00 56.84 152 SER A CA 1
ATOM 1170 C C . SER A 1 152 ? -8.826 12.369 -3.701 1.00 56.84 152 SER A C 1
ATOM 1172 O O . SER A 1 152 ? -8.298 12.714 -2.646 1.00 56.84 152 SER A O 1
ATOM 1174 N N . ASP A 1 153 ? -9.289 13.249 -4.599 1.00 44.91 153 ASP A N 1
ATOM 1175 C CA . ASP A 1 153 ? -9.118 14.717 -4.540 1.00 44.91 153 ASP A CA 1
ATOM 1176 C C . ASP A 1 153 ? -9.636 15.385 -3.243 1.00 44.91 153 ASP A C 1
ATOM 1178 O O . ASP A 1 153 ? -9.348 16.557 -2.991 1.00 44.91 153 ASP A O 1
ATOM 1182 N N . GLU A 1 154 ? -10.392 14.666 -2.410 1.00 44.97 154 GLU A N 1
ATOM 1183 C CA . GLU A 1 154 ? -11.058 15.216 -1.224 1.00 44.97 154 GLU A CA 1
ATOM 1184 C C . GLU A 1 154 ? -10.174 15.247 0.037 1.00 44.97 154 GLU A C 1
ATOM 1186 O O . GLU A 1 154 ? -10.420 16.063 0.925 1.00 44.97 154 GLU A O 1
ATOM 1191 N N . ASP A 1 155 ? -9.086 14.467 0.090 1.00 40.22 155 ASP A N 1
ATOM 1192 C CA . ASP A 1 155 ? -8.190 14.406 1.250 1.00 40.22 155 ASP A CA 1
ATOM 1193 C C . ASP A 1 155 ? -6.754 14.774 0.855 1.00 40.22 155 ASP A C 1
ATOM 1195 O O . ASP A 1 155 ? -6.031 14.001 0.229 1.00 40.22 155 ASP A O 1
ATOM 1199 N N . GLY A 1 156 ? -6.307 15.973 1.244 1.00 36.84 156 GLY A N 1
ATOM 1200 C CA . GLY A 1 156 ? -4.959 16.489 0.979 1.00 36.84 156 GLY A CA 1
ATOM 1201 C C . GLY A 1 156 ? -3.844 15.696 1.677 1.00 36.84 156 GLY A C 1
ATOM 1202 O O . GLY A 1 156 ? -3.256 16.168 2.652 1.00 36.84 156 GLY A O 1
ATOM 1203 N N . SER A 1 157 ? -3.538 14.489 1.194 1.00 42.22 157 SER A N 1
ATOM 1204 C CA . SER A 1 157 ? -2.512 13.616 1.759 1.00 42.22 157 SER A CA 1
ATOM 1205 C C . SER A 1 157 ? -1.179 13.732 1.019 1.00 42.22 157 SER A C 1
ATOM 1207 O O . SER A 1 157 ? -1.084 13.461 -0.173 1.00 42.22 157 SER A O 1
ATOM 1209 N N . GLU A 1 158 ? -0.130 14.095 1.754 1.00 38.50 158 GLU A N 1
ATOM 1210 C CA . GLU A 1 158 ? 1.259 14.053 1.295 1.00 38.50 158 GLU A CA 1
ATOM 1211 C C . GLU A 1 158 ? 1.822 12.646 1.580 1.00 38.50 158 GLU A C 1
ATOM 1213 O O . GLU A 1 158 ? 1.761 12.171 2.719 1.00 38.50 158 GLU A O 1
ATOM 1218 N N . ALA A 1 159 ? 2.327 11.946 0.558 1.00 45.88 159 ALA A N 1
ATOM 1219 C CA . ALA A 1 159 ? 2.940 10.628 0.725 1.00 45.88 159 ALA A CA 1
ATOM 1220 C C . ALA A 1 159 ? 4.186 10.727 1.628 1.00 45.88 159 ALA A C 1
ATOM 1222 O O . ALA A 1 159 ? 5.129 11.462 1.334 1.00 45.88 159 ALA A O 1
ATOM 1223 N N . ILE A 1 160 ? 4.209 9.989 2.744 1.00 47.06 160 ILE A N 1
ATOM 1224 C CA . ILE A 1 160 ? 5.339 10.009 3.684 1.00 47.06 160 ILE A CA 1
ATOM 1225 C C . ILE A 1 160 ? 6.328 8.902 3.300 1.00 47.06 160 ILE A C 1
ATOM 1227 O O . ILE A 1 160 ? 6.118 7.731 3.629 1.00 47.06 160 ILE A O 1
ATOM 1231 N N . THR A 1 161 ? 7.436 9.281 2.657 1.00 38.75 161 THR A N 1
ATOM 1232 C CA . THR A 1 161 ? 8.569 8.376 2.397 1.00 38.75 161 THR A CA 1
ATOM 1233 C C . THR A 1 161 ? 9.584 8.404 3.544 1.00 38.75 161 THR A C 1
ATOM 1235 O O . THR A 1 161 ? 10.140 9.451 3.898 1.00 38.75 161 THR A O 1
ATOM 1238 N N . CYS A 1 162 ? 9.903 7.236 4.119 1.00 37.53 162 CYS A N 1
ATOM 1239 C CA . CYS A 1 162 ? 11.000 7.086 5.079 1.00 37.53 162 CYS A CA 1
ATOM 1240 C C . CYS A 1 162 ? 12.198 6.334 4.466 1.00 37.53 162 CYS A C 1
ATOM 1242 O O . CYS A 1 162 ? 12.242 5.106 4.431 1.00 37.53 162 CYS A O 1
ATOM 1244 N N . GLY A 1 163 ? 13.215 7.078 4.015 1.00 33.12 163 GLY A N 1
ATOM 1245 C CA . GLY A 1 163 ? 14.402 6.535 3.335 1.00 33.12 163 GLY A CA 1
ATOM 1246 C C . GLY A 1 163 ? 15.509 5.929 4.219 1.00 33.12 163 GLY A C 1
ATOM 1247 O O . GLY A 1 163 ? 16.593 5.669 3.703 1.00 33.12 163 GLY A O 1
ATOM 1248 N N . CYS A 1 164 ? 15.313 5.725 5.530 1.00 32.38 164 CYS A N 1
ATOM 1249 C CA . CYS A 1 164 ? 16.405 5.302 6.425 1.00 32.38 164 CYS A CA 1
ATOM 1250 C C . CYS A 1 164 ? 15.948 4.339 7.536 1.00 32.38 164 CYS A C 1
ATOM 1252 O O . CYS A 1 164 ? 15.176 4.716 8.416 1.00 32.38 164 CYS A O 1
ATOM 1254 N N . SER A 1 165 ? 16.477 3.108 7.534 1.00 33.34 165 SER A N 1
ATOM 1255 C CA . SER A 1 165 ? 16.113 2.025 8.464 1.00 33.34 165 SER A CA 1
ATOM 1256 C C . SER A 1 165 ? 16.573 2.232 9.918 1.00 33.34 165 SER A C 1
ATOM 1258 O O . SER A 1 165 ? 16.039 1.591 10.819 1.00 33.34 165 SER A O 1
ATOM 1260 N N . SER A 1 166 ? 17.519 3.138 10.193 1.00 33.31 166 SER A N 1
ATOM 1261 C CA . SER A 1 166 ? 18.017 3.420 11.554 1.00 33.31 166 SER A CA 1
ATOM 1262 C C . SER A 1 166 ? 17.387 4.657 12.212 1.00 33.31 166 SER A C 1
ATOM 1264 O O . SER A 1 166 ? 17.493 4.835 13.425 1.00 33.31 166 SER A O 1
ATOM 1266 N N . GLN A 1 167 ? 16.694 5.503 11.442 1.00 35.47 167 GLN A N 1
ATOM 1267 C CA . GLN A 1 167 ? 16.233 6.825 11.888 1.00 35.47 167 GLN A CA 1
ATOM 1268 C C . GLN A 1 167 ? 14.764 6.866 12.335 1.00 35.47 167 GLN A C 1
ATOM 1270 O O . GLN A 1 167 ? 14.336 7.860 12.921 1.00 35.47 167 GLN A O 1
ATOM 1275 N N . CYS A 1 168 ? 14.002 5.782 12.151 1.00 38.25 168 CYS A N 1
ATOM 1276 C CA . CYS A 1 168 ? 12.634 5.661 12.674 1.00 38.25 168 CYS A CA 1
ATOM 1277 C C . CYS A 1 168 ? 12.593 5.771 14.211 1.00 38.25 168 CYS A C 1
ATOM 1279 O O . CYS A 1 168 ? 11.657 6.338 14.767 1.00 38.25 168 CYS A O 1
ATOM 1281 N N . ARG A 1 169 ? 13.663 5.340 14.900 1.00 32.53 169 ARG A N 1
ATOM 1282 C CA . ARG A 1 169 ? 13.779 5.405 16.367 1.00 32.53 169 ARG A CA 1
ATOM 1283 C C . ARG A 1 169 ? 13.982 6.831 16.909 1.00 32.53 169 ARG A C 1
ATOM 1285 O O . ARG A 1 169 ? 13.626 7.104 18.049 1.00 32.53 169 ARG A O 1
ATOM 1292 N N . SER A 1 170 ? 14.533 7.751 16.110 1.00 30.95 170 SER A N 1
ATOM 1293 C CA . SER A 1 170 ? 14.767 9.154 16.502 1.00 30.95 170 SER A CA 1
ATOM 1294 C C . SER A 1 170 ? 13.774 10.145 15.878 1.00 30.95 170 SER A C 1
ATOM 1296 O O . SER A 1 170 ? 13.552 11.219 16.441 1.00 30.95 170 SER A O 1
ATOM 1298 N N . ARG A 1 171 ? 13.106 9.784 14.769 1.00 32.88 171 ARG A N 1
ATOM 1299 C CA . ARG A 1 171 ? 12.044 10.590 14.132 1.00 32.88 171 ARG A CA 1
ATOM 1300 C C . ARG A 1 171 ? 10.741 10.669 14.930 1.00 32.88 171 ARG A C 1
ATOM 1302 O O . ARG A 1 171 ? 10.009 11.634 14.721 1.00 32.88 171 ARG A O 1
ATOM 1309 N N . ALA A 1 172 ? 10.521 9.791 15.911 1.00 35.19 172 ALA A N 1
ATOM 1310 C CA . ALA A 1 172 ? 9.470 9.963 16.920 1.00 35.19 172 ALA A CA 1
ATOM 1311 C C . ALA A 1 172 ? 9.548 11.336 17.632 1.00 35.19 172 ALA A C 1
ATOM 1313 O O . ALA A 1 172 ? 8.525 11.886 18.017 1.00 35.19 172 ALA A O 1
ATOM 1314 N N . LYS A 1 173 ? 10.743 11.953 17.722 1.00 29.20 173 LYS A N 1
ATOM 1315 C CA . LYS A 1 173 ? 10.918 13.331 18.229 1.00 29.20 173 LYS A CA 1
ATOM 1316 C C . LYS A 1 173 ? 10.779 14.427 17.159 1.00 29.20 173 LYS A C 1
ATOM 1318 O O . LYS A 1 173 ? 10.528 15.575 17.494 1.00 29.20 173 LYS A O 1
ATOM 1323 N N . SER A 1 174 ? 10.940 14.114 15.869 1.00 31.84 174 SER A N 1
ATOM 1324 C CA . SER A 1 174 ? 10.782 15.094 14.772 1.00 31.84 174 SER A CA 1
ATOM 1325 C C . SER A 1 174 ? 9.337 15.244 14.290 1.00 31.84 174 SER A C 1
ATOM 1327 O O . SER A 1 174 ? 9.000 16.289 13.733 1.00 31.84 174 SER A O 1
ATOM 1329 N N . ALA A 1 175 ? 8.467 14.264 14.555 1.00 34.28 175 ALA A N 1
ATOM 1330 C CA . ALA A 1 175 ? 7.022 14.405 14.360 1.00 34.28 175 ALA A CA 1
ATOM 1331 C C . ALA A 1 175 ? 6.442 15.582 15.178 1.00 34.28 175 ALA A C 1
ATOM 1333 O O . ALA A 1 175 ? 5.516 16.249 14.728 1.00 34.28 175 ALA A O 1
ATOM 1334 N N . GLU A 1 176 ? 7.061 15.947 16.308 1.00 31.66 176 GLU A N 1
ATOM 1335 C CA . GLU A 1 176 ? 6.723 17.149 17.086 1.00 31.66 176 GLU A CA 1
ATOM 1336 C C . GLU A 1 176 ? 7.061 18.470 16.356 1.00 31.66 176 GLU A C 1
ATOM 1338 O O . GLU A 1 176 ? 6.363 19.475 16.503 1.00 31.66 176 GLU A O 1
ATOM 1343 N N . VAL A 1 177 ? 8.080 18.472 15.488 1.00 34.09 177 VAL A N 1
ATOM 1344 C CA . VAL A 1 177 ? 8.455 19.637 14.663 1.00 34.09 177 VAL A CA 1
ATOM 1345 C C . VAL A 1 177 ? 7.542 19.765 13.436 1.00 34.09 177 VAL A C 1
ATOM 1347 O O . VAL A 1 177 ? 7.196 20.881 13.044 1.00 34.09 177 VAL A O 1
ATOM 1350 N N . ALA A 1 178 ? 7.079 18.642 12.874 1.00 31.77 178 ALA A N 1
ATOM 1351 C CA . ALA A 1 178 ? 6.057 18.628 11.822 1.00 31.77 178 ALA A CA 1
ATOM 1352 C C . ALA A 1 178 ? 4.669 19.046 12.355 1.00 31.77 178 ALA A C 1
ATOM 1354 O O . ALA A 1 178 ? 3.979 19.831 11.698 1.00 31.77 178 ALA A O 1
ATOM 1355 N N . ARG A 1 179 ? 4.321 18.657 13.597 1.00 35.94 179 ARG A N 1
ATOM 1356 C CA . ARG A 1 179 ? 3.129 19.146 14.322 1.00 35.94 179 ARG A CA 1
ATOM 1357 C C . ARG A 1 179 ? 3.096 20.675 14.426 1.00 35.94 179 ARG A C 1
ATOM 1359 O O . ARG A 1 179 ? 2.022 21.259 14.328 1.00 35.94 179 ARG A O 1
ATOM 1366 N N . ARG A 1 180 ? 4.240 21.365 14.533 1.00 30.59 180 ARG A N 1
ATOM 1367 C CA . ARG A 1 180 ? 4.266 22.842 14.581 1.00 30.59 180 ARG A CA 1
ATOM 1368 C C . ARG A 1 180 ? 3.988 23.518 13.236 1.00 30.59 180 ARG A C 1
ATOM 1370 O O . ARG A 1 180 ? 3.432 24.606 13.240 1.00 30.59 180 ARG A O 1
ATOM 1377 N N . ARG A 1 181 ? 4.311 22.916 12.087 1.00 29.56 181 ARG A N 1
ATOM 1378 C CA . ARG A 1 181 ? 4.090 23.570 10.777 1.00 29.56 181 ARG A CA 1
ATOM 1379 C C . ARG A 1 181 ? 2.671 23.399 10.237 1.00 29.56 181 ARG A C 1
ATOM 1381 O O . ARG A 1 181 ? 2.156 24.336 9.634 1.00 29.56 181 ARG A O 1
ATOM 1388 N N . VAL A 1 182 ? 2.028 22.260 10.497 1.00 34.81 182 VAL A N 1
ATOM 1389 C CA . VAL A 1 182 ? 0.643 22.011 10.053 1.00 34.81 182 VAL A CA 1
ATOM 1390 C C . VAL A 1 182 ? -0.367 22.707 10.976 1.00 34.81 182 VAL A C 1
ATOM 1392 O O . VAL A 1 182 ? -1.287 23.360 10.490 1.00 34.81 182 VAL A O 1
ATOM 1395 N N . THR A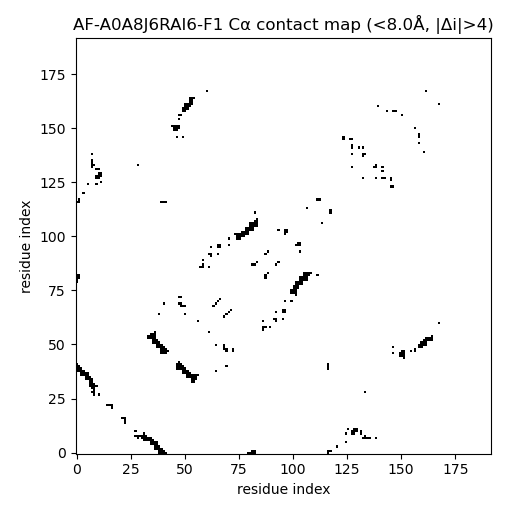 1 183 ? -0.131 22.711 12.295 1.00 29.44 183 THR A N 1
ATOM 1396 C CA . THR A 1 183 ? -1.024 23.392 13.256 1.00 29.44 183 THR A CA 1
ATOM 1397 C C . THR A 1 183 ? -0.981 24.921 13.113 1.00 29.44 183 THR A C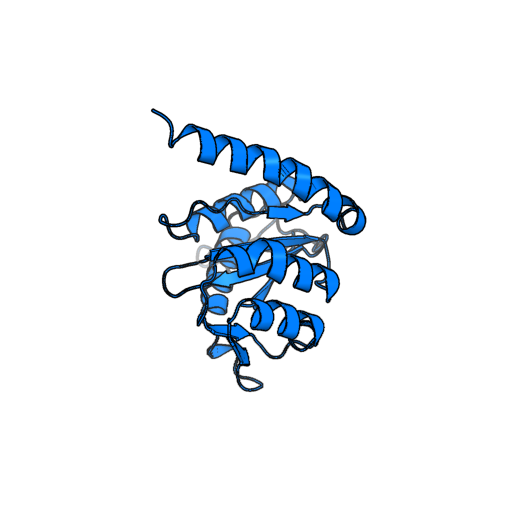 1
ATOM 1399 O O . THR A 1 183 ? -2.018 25.568 13.213 1.00 29.44 183 THR A O 1
ATOM 1402 N N . ILE A 1 184 ? 0.175 25.522 12.784 1.00 30.34 184 ILE A N 1
ATOM 1403 C CA . ILE A 1 184 ? 0.275 26.980 12.546 1.00 30.34 184 ILE A CA 1
ATOM 1404 C C . ILE A 1 184 ? -0.464 27.402 11.264 1.00 30.34 184 ILE A C 1
ATOM 1406 O O . ILE A 1 184 ? -1.004 28.505 11.210 1.00 30.34 184 ILE A O 1
ATOM 1410 N N . LYS A 1 185 ? -0.548 26.533 10.246 1.00 28.81 185 LYS A N 1
ATOM 1411 C CA . LYS A 1 185 ? -1.245 26.855 8.991 1.00 28.81 185 LYS A CA 1
ATOM 1412 C C . LYS A 1 185 ? -2.769 26.732 9.113 1.00 28.81 185 LYS A C 1
ATOM 1414 O O . LYS A 1 185 ? -3.474 27.513 8.486 1.00 28.81 185 LYS A O 1
ATOM 1419 N N . LEU A 1 186 ? -3.266 25.830 9.967 1.00 29.34 186 LEU A N 1
ATOM 1420 C CA . LEU A 1 186 ? -4.702 25.698 10.246 1.00 29.34 186 LEU A CA 1
ATOM 1421 C C . LEU A 1 186 ? -5.218 26.778 11.217 1.00 29.34 186 LEU A C 1
ATOM 1423 O O . LEU 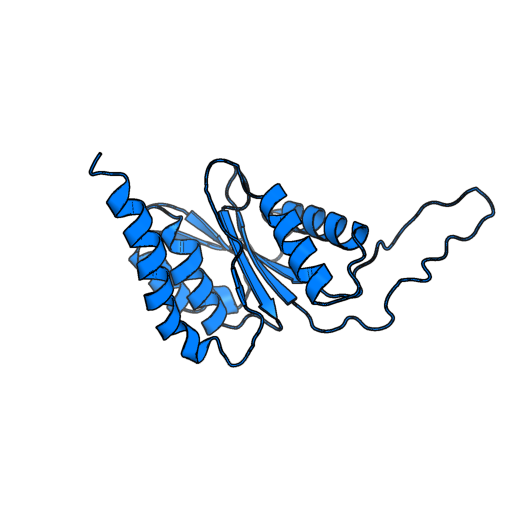A 1 186 ? -6.346 27.239 11.081 1.00 29.34 186 LEU A O 1
ATOM 1427 N N . MET A 1 187 ? -4.383 27.248 12.152 1.00 30.12 187 MET A N 1
ATOM 1428 C CA . MET A 1 187 ? -4.777 28.289 13.114 1.00 30.12 187 MET A CA 1
ATOM 1429 C C . MET A 1 187 ? -4.813 29.707 12.507 1.00 30.12 187 MET A C 1
ATOM 1431 O O . MET A 1 187 ? -5.509 30.571 13.034 1.00 30.12 187 MET A O 1
ATOM 1435 N N . LEU A 1 188 ? -4.117 29.954 11.386 1.00 30.77 188 LEU A N 1
ATOM 1436 C CA . LEU A 1 188 ? -4.148 31.250 10.684 1.00 30.77 188 LEU A CA 1
ATOM 1437 C C . LEU A 1 188 ? -5.330 31.427 9.713 1.00 30.77 188 LEU A C 1
ATOM 1439 O O . LEU A 1 188 ? -5.565 32.544 9.268 1.00 30.77 188 LEU A O 1
ATOM 1443 N N . LEU A 1 189 ? -6.084 30.368 9.405 1.00 33.38 18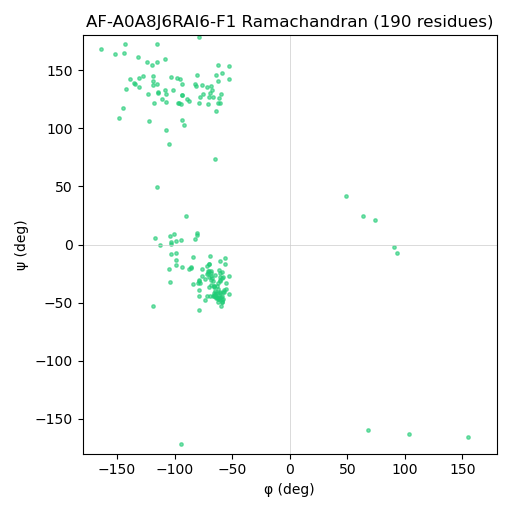9 LEU A N 1
ATOM 1444 C CA . LEU A 1 189 ? -7.234 30.418 8.487 1.00 33.38 189 LEU A CA 1
ATOM 1445 C C . LEU A 1 189 ? -8.587 30.617 9.195 1.00 33.38 189 LEU A C 1
ATOM 1447 O O . LEU A 1 189 ? -9.619 30.617 8.538 1.00 33.38 189 LEU A O 1
ATOM 1451 N N . ILE A 1 190 ? -8.588 30.804 10.522 1.00 37.62 190 ILE A N 1
ATOM 1452 C CA . ILE A 1 190 ? -9.807 30.985 11.339 1.00 37.62 190 ILE A CA 1
ATOM 1453 C C . ILE A 1 190 ? -9.902 32.410 11.939 1.00 37.62 190 ILE A C 1
ATOM 1455 O O . ILE A 1 190 ? -10.873 32.731 12.616 1.00 37.62 190 ILE A O 1
ATOM 1459 N N . ILE A 1 191 ? -8.935 33.308 11.688 1.00 40.41 191 ILE A N 1
ATOM 1460 C CA . ILE A 1 191 ? -8.927 34.671 12.277 1.00 40.41 191 ILE A CA 1
ATOM 1461 C C . ILE A 1 191 ? -9.032 35.813 11.239 1.00 40.41 191 ILE A C 1
ATOM 1463 O O . ILE A 1 191 ? -9.015 36.975 11.636 1.00 40.41 191 ILE A O 1
ATOM 1467 N N . HIS A 1 192 ? -9.224 35.560 9.940 1.00 39.72 192 HIS A N 1
ATOM 1468 C CA . HIS A 1 192 ? -9.608 36.609 8.970 1.00 39.72 192 HIS A CA 1
ATOM 1469 C C . HIS A 1 192 ? -10.831 36.197 8.159 1.00 39.72 192 HIS A C 1
ATOM 1471 O O . HIS A 1 192 ? -10.789 35.091 7.580 1.00 39.72 192 HIS A O 1
#

pLDDT: mean 73.59, std 20.96, range [28.81, 93.56]